Protein AF-A0A5C8M3V5-F1 (afdb_monomer_lite)

Structure (mmCIF, N/CA/C/O backbone):
data_AF-A0A5C8M3V5-F1
#
_entry.id   AF-A0A5C8M3V5-F1
#
loop_
_atom_site.group_PDB
_atom_site.id
_atom_site.type_symbol
_atom_site.label_atom_id
_atom_site.label_alt_id
_atom_site.label_comp_id
_atom_site.label_asym_id
_atom_site.label_entity_id
_atom_site.label_seq_id
_atom_site.pdbx_PDB_ins_code
_atom_site.Cartn_x
_atom_site.Cartn_y
_atom_site.Cartn_z
_atom_site.occupancy
_atom_site.B_iso_or_equiv
_atom_site.auth_seq_id
_atom_site.auth_comp_id
_atom_site.auth_asym_id
_atom_site.auth_atom_id
_atom_site.pdbx_PDB_model_num
ATOM 1 N N . MET A 1 1 ? 10.474 -19.347 -44.057 1.00 60.66 1 MET A N 1
ATOM 2 C CA . MET A 1 1 ? 10.319 -18.726 -42.729 1.00 60.66 1 MET A CA 1
ATOM 3 C C . MET A 1 1 ? 11.716 -18.435 -42.218 1.00 60.66 1 MET A C 1
ATOM 5 O O . MET A 1 1 ? 12.476 -19.386 -42.083 1.00 60.66 1 MET A O 1
ATOM 9 N N . PHE A 1 2 ? 12.107 -17.173 -42.044 1.00 67.69 2 PHE A N 1
ATOM 10 C CA . PHE A 1 2 ? 13.453 -16.837 -41.566 1.00 67.69 2 PHE A CA 1
ATOM 11 C C . PHE A 1 2 ? 13.431 -15.598 -40.676 1.00 67.69 2 PHE A C 1
ATOM 13 O O . PHE A 1 2 ? 12.820 -14.605 -41.031 1.00 67.69 2 PHE A O 1
ATOM 20 N N . VAL A 1 3 ? 14.149 -15.636 -39.556 1.00 65.56 3 VAL A N 1
ATOM 21 C CA . VAL A 1 3 ? 14.431 -14.455 -38.733 1.00 65.56 3 VAL A CA 1
ATOM 22 C C . VAL A 1 3 ? 15.933 -14.232 -38.807 1.00 65.56 3 VAL A C 1
ATOM 24 O O . VAL A 1 3 ? 16.706 -15.040 -38.294 1.00 65.56 3 VAL A O 1
ATOM 27 N N . ARG A 1 4 ? 16.364 -13.176 -39.498 1.00 74.50 4 ARG A N 1
ATOM 28 C CA . ARG A 1 4 ? 17.781 -12.867 -39.699 1.00 74.50 4 ARG A CA 1
ATOM 29 C C . ARG A 1 4 ? 18.170 -11.647 -38.881 1.00 74.50 4 ARG A C 1
ATOM 31 O O . ARG A 1 4 ? 17.691 -10.548 -39.140 1.00 74.50 4 ARG A O 1
ATOM 38 N N . PHE A 1 5 ? 19.084 -11.847 -37.938 1.00 75.81 5 PHE A N 1
ATOM 39 C CA . PHE A 1 5 ? 19.747 -10.763 -37.221 1.00 75.81 5 PHE A CA 1
ATOM 40 C C . PHE A 1 5 ? 20.919 -10.236 -38.051 1.00 75.81 5 PHE A C 1
ATOM 42 O O . PHE A 1 5 ? 21.847 -10.982 -38.373 1.00 75.81 5 PHE A O 1
ATOM 49 N N . VAL A 1 6 ? 20.891 -8.945 -38.367 1.00 80.62 6 VAL A N 1
ATOM 50 C CA . VAL A 1 6 ? 21.972 -8.234 -39.052 1.00 80.62 6 VAL A CA 1
ATOM 51 C C . VAL A 1 6 ? 22.549 -7.203 -38.074 1.00 80.62 6 VAL A C 1
ATOM 53 O O . VAL A 1 6 ? 21.937 -6.155 -37.867 1.00 80.62 6 VAL A O 1
ATOM 56 N N . PRO A 1 7 ? 23.688 -7.487 -37.412 1.00 80.75 7 PRO A N 1
ATOM 57 C CA . PRO A 1 7 ? 24.341 -6.510 -36.548 1.00 80.75 7 PRO A CA 1
ATOM 58 C C . PRO A 1 7 ? 24.950 -5.381 -37.382 1.00 80.75 7 PRO A C 1
ATOM 60 O O . PRO A 1 7 ? 25.604 -5.637 -38.395 1.00 80.75 7 PRO A O 1
ATOM 63 N N . ILE A 1 8 ? 24.790 -4.143 -36.921 1.00 78.69 8 ILE A N 1
ATOM 64 C CA . ILE A 1 8 ? 25.363 -2.952 -37.552 1.00 78.69 8 ILE A CA 1
ATOM 65 C C . ILE A 1 8 ? 26.846 -2.873 -37.165 1.00 78.69 8 ILE A C 1
ATOM 67 O O . ILE A 1 8 ? 27.200 -2.735 -35.992 1.00 78.69 8 ILE A O 1
ATOM 71 N N . ARG A 1 9 ? 27.732 -3.060 -38.153 1.00 77.25 9 ARG A N 1
ATOM 72 C CA . ARG A 1 9 ? 29.167 -3.3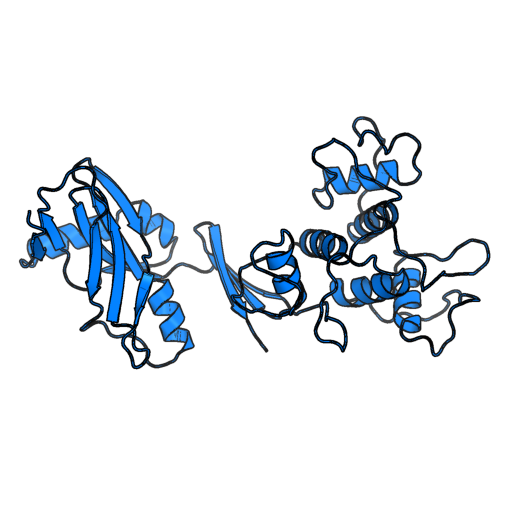20 -37.920 1.00 77.25 9 ARG A CA 1
ATOM 73 C C . ARG A 1 9 ? 30.098 -2.157 -38.234 1.00 77.25 9 ARG A C 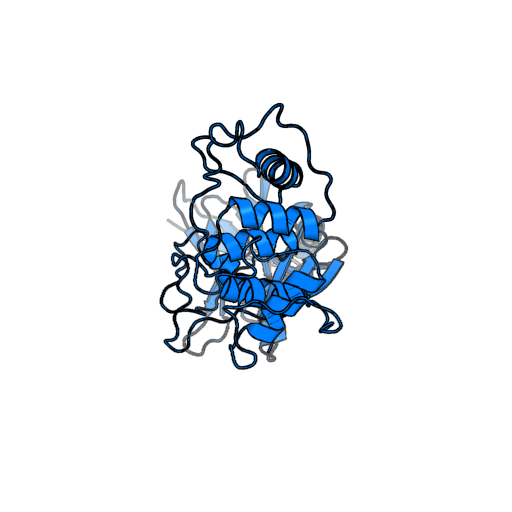1
ATOM 75 O O . ARG A 1 9 ? 31.186 -2.148 -37.658 1.00 77.25 9 ARG A O 1
ATOM 82 N N . THR A 1 10 ? 29.718 -1.200 -39.081 1.00 83.69 10 THR A N 1
ATOM 83 C CA . THR A 1 10 ? 30.579 -0.037 -39.358 1.00 83.69 10 THR A CA 1
ATOM 84 C C . THR A 1 10 ? 30.493 0.977 -38.217 1.00 83.69 10 THR A C 1
ATOM 86 O O . THR A 1 10 ? 29.450 1.121 -37.579 1.00 83.69 10 THR A O 1
ATOM 89 N N . ASP A 1 11 ? 31.591 1.671 -37.920 1.00 81.38 11 ASP A N 1
ATOM 90 C CA . ASP A 1 11 ? 31.623 2.602 -36.784 1.00 81.38 11 ASP A CA 1
ATOM 91 C C . ASP A 1 11 ? 30.823 3.885 -37.053 1.00 81.38 11 ASP A C 1
ATOM 93 O O . ASP A 1 11 ? 30.207 4.425 -36.136 1.00 81.38 11 ASP A O 1
ATOM 97 N N . ALA A 1 12 ? 30.734 4.316 -38.316 1.00 84.56 12 ALA A N 1
ATOM 98 C CA . ALA A 1 12 ? 29.891 5.439 -38.722 1.00 84.56 12 ALA A CA 1
ATOM 99 C C . ALA A 1 12 ? 28.395 5.145 -38.500 1.00 84.56 12 ALA A C 1
ATOM 101 O O . ALA A 1 12 ? 27.693 5.943 -37.881 1.00 84.56 12 ALA A O 1
ATOM 102 N N . GLU A 1 13 ? 27.902 3.979 -38.936 1.00 82.81 13 GLU A N 1
ATOM 103 C CA . GLU A 1 13 ? 26.503 3.591 -38.709 1.00 82.81 13 GLU A CA 1
ATOM 104 C C . GLU A 1 13 ? 26.209 3.389 -37.217 1.00 82.81 13 GLU A C 1
ATOM 106 O O . GLU A 1 13 ? 25.154 3.815 -36.748 1.00 82.81 13 GLU A O 1
ATOM 111 N N . LYS A 1 14 ? 27.143 2.809 -36.444 1.00 81.62 14 LYS A N 1
ATOM 112 C CA . LYS A 1 14 ? 27.005 2.696 -34.980 1.00 81.62 14 LYS A CA 1
ATOM 113 C C . LYS A 1 14 ? 26.820 4.059 -34.326 1.00 81.62 14 LYS A C 1
ATOM 115 O O . LYS A 1 14 ? 25.870 4.208 -33.570 1.00 81.62 14 LYS A O 1
ATOM 120 N N . GLN A 1 15 ? 27.662 5.048 -34.638 1.00 85.69 15 GLN A N 1
ATOM 121 C CA . GLN A 1 15 ? 27.558 6.394 -34.059 1.00 85.69 15 GLN A CA 1
ATOM 122 C C . GLN A 1 15 ? 26.239 7.090 -34.428 1.00 85.69 15 GLN A C 1
ATOM 124 O O . GLN A 1 15 ? 25.641 7.766 -33.590 1.00 85.69 15 GLN A O 1
ATOM 129 N N . ILE A 1 16 ? 25.747 6.898 -35.658 1.00 87.56 16 ILE A N 1
ATOM 130 C CA . ILE A 1 16 ? 24.437 7.413 -36.088 1.00 87.56 16 ILE A CA 1
ATOM 131 C C . ILE A 1 16 ? 23.310 6.766 -35.271 1.00 87.56 16 ILE A C 1
ATOM 133 O O . ILE A 1 16 ? 22.436 7.470 -34.760 1.00 87.56 16 ILE A O 1
ATOM 137 N N . VAL A 1 17 ? 23.332 5.437 -35.120 1.00 87.19 17 VAL A N 1
ATOM 138 C CA . VAL A 1 17 ? 22.311 4.705 -34.358 1.00 87.19 17 VAL A CA 1
ATOM 139 C C . VAL A 1 17 ? 22.385 5.038 -32.871 1.00 87.19 17 VAL A C 1
ATOM 141 O O . VAL A 1 17 ? 21.348 5.316 -32.282 1.00 87.19 17 VAL A O 1
ATOM 144 N N . GLU A 1 18 ? 23.577 5.073 -32.279 1.00 90.00 18 GLU A N 1
ATOM 145 C CA . GLU A 1 18 ? 23.805 5.462 -30.887 1.00 90.00 18 GLU A CA 1
ATOM 146 C C . GLU A 1 18 ? 23.240 6.855 -30.613 1.00 90.00 18 GLU A C 1
ATOM 148 O O . GLU A 1 18 ? 22.384 7.002 -29.743 1.00 90.00 18 GLU A O 1
ATOM 153 N N . LYS A 1 19 ? 23.618 7.860 -31.414 1.00 91.12 19 LYS A N 1
ATOM 154 C CA . LYS A 1 19 ? 23.086 9.219 -31.270 1.00 91.12 19 LYS A CA 1
ATOM 155 C C . LYS A 1 19 ? 21.558 9.234 -31.361 1.00 91.12 19 LYS A C 1
ATOM 157 O O . LYS A 1 19 ? 20.918 9.811 -30.490 1.00 91.12 19 LYS A O 1
ATOM 162 N N . ARG A 1 20 ? 20.972 8.571 -32.368 1.00 91.81 20 ARG A N 1
ATOM 163 C CA . ARG A 1 20 ? 19.511 8.494 -32.556 1.00 91.81 20 ARG A CA 1
ATOM 164 C C . ARG A 1 20 ? 18.800 7.854 -31.360 1.00 91.81 20 ARG A C 1
ATOM 166 O O . ARG A 1 20 ? 17.764 8.362 -30.947 1.00 91.81 20 ARG A O 1
ATOM 173 N N . VAL A 1 21 ? 19.344 6.763 -30.818 1.00 94.00 21 VAL A N 1
ATOM 174 C CA . VAL A 1 21 ? 18.790 6.040 -29.661 1.00 94.00 21 VAL A CA 1
ATOM 175 C C . VAL A 1 21 ? 18.878 6.902 -28.403 1.00 94.00 21 VAL A C 1
ATOM 177 O O . VAL A 1 21 ? 17.878 7.090 -27.717 1.00 94.00 21 VAL A O 1
ATOM 180 N N . LEU A 1 22 ? 20.053 7.464 -28.111 1.00 93.75 22 LEU A N 1
ATOM 181 C CA . LEU A 1 22 ? 20.294 8.219 -26.880 1.00 93.75 22 LEU A CA 1
ATOM 182 C C . LEU A 1 22 ? 19.588 9.585 -26.857 1.00 93.75 22 LEU A C 1
ATOM 184 O O . LEU A 1 22 ? 19.316 10.098 -25.775 1.00 93.75 22 LEU A O 1
ATOM 188 N N . THR A 1 23 ? 19.240 10.160 -28.017 1.00 93.75 23 THR A N 1
ATOM 189 C CA . THR A 1 23 ? 18.393 11.366 -28.102 1.00 93.75 23 THR A CA 1
ATOM 190 C C . THR A 1 23 ? 16.911 11.070 -28.356 1.00 93.75 23 THR A C 1
ATOM 192 O O . THR A 1 23 ? 16.139 12.008 -28.552 1.00 93.75 23 THR A O 1
ATOM 195 N N . ALA A 1 24 ? 16.482 9.804 -28.403 1.00 95.06 24 ALA A N 1
ATOM 196 C CA . ALA A 1 24 ? 15.074 9.475 -28.606 1.00 95.06 24 ALA A CA 1
ATOM 197 C C . ALA A 1 24 ? 14.244 9.893 -27.383 1.00 95.06 24 ALA A C 1
ATOM 199 O O . ALA A 1 24 ? 14.602 9.572 -26.251 1.00 95.06 24 ALA A O 1
ATOM 200 N N . GLN A 1 25 ? 13.104 10.555 -27.606 1.00 93.12 25 GLN A N 1
ATOM 201 C CA . GLN A 1 25 ? 12.268 11.102 -26.528 1.00 93.12 25 GLN A CA 1
ATOM 202 C C . GLN A 1 25 ? 11.870 10.051 -25.478 1.00 93.12 25 GLN A C 1
ATOM 204 O O . GLN A 1 25 ? 11.911 10.337 -24.289 1.00 93.12 25 GLN A O 1
ATOM 209 N N . ILE A 1 26 ? 11.554 8.822 -25.898 1.00 93.50 26 ILE A N 1
ATOM 210 C CA . ILE A 1 26 ? 11.216 7.718 -24.986 1.00 93.50 26 ILE A CA 1
ATOM 211 C C . ILE A 1 26 ? 12.392 7.301 -24.081 1.00 93.50 26 ILE A C 1
ATOM 213 O O . ILE A 1 26 ? 12.182 6.884 -22.946 1.00 93.50 26 ILE A O 1
ATOM 217 N N . VAL A 1 27 ? 13.634 7.454 -24.553 1.00 93.69 27 VAL A N 1
ATOM 218 C CA . VAL A 1 27 ? 14.855 7.141 -23.795 1.00 93.69 27 VAL A CA 1
ATOM 219 C C . VAL A 1 27 ? 15.214 8.292 -22.856 1.00 93.69 27 VAL A C 1
ATOM 221 O O . VAL A 1 27 ? 15.502 8.054 -21.685 1.00 93.69 27 VAL A O 1
ATOM 224 N N . THR A 1 28 ? 15.145 9.541 -23.328 1.00 92.50 28 THR A N 1
ATOM 225 C CA . THR A 1 28 ? 15.437 10.717 -22.492 1.00 92.50 28 THR A CA 1
ATOM 226 C C . THR A 1 28 ? 14.378 10.926 -21.409 1.00 92.50 28 THR A C 1
ATOM 228 O O . THR A 1 28 ? 14.734 11.219 -20.273 1.00 92.50 28 THR A O 1
ATOM 231 N N . GLN A 1 29 ? 13.096 10.676 -21.698 1.00 88.69 29 GLN A N 1
ATOM 232 C CA . GLN A 1 29 ? 12.036 10.668 -20.683 1.00 88.69 29 GLN A CA 1
ATOM 233 C C . GLN A 1 29 ? 12.250 9.568 -19.636 1.00 88.69 29 GLN A C 1
ATOM 235 O O . GLN A 1 29 ? 12.113 9.844 -18.450 1.00 88.69 29 GLN A O 1
ATOM 240 N N . ALA A 1 30 ? 12.636 8.352 -20.041 1.00 87.44 30 ALA A N 1
ATOM 241 C CA . ALA A 1 30 ? 12.895 7.255 -19.104 1.00 87.44 30 ALA A CA 1
ATOM 242 C C . ALA A 1 30 ? 14.140 7.479 -18.219 1.00 87.44 30 ALA A C 1
ATOM 244 O O . ALA A 1 30 ? 14.212 6.917 -17.124 1.00 87.44 30 ALA A O 1
ATOM 245 N N . ALA A 1 31 ? 15.114 8.272 -18.681 1.00 88.75 31 ALA A N 1
ATOM 246 C CA . ALA A 1 31 ? 16.295 8.666 -17.910 1.00 88.75 31 ALA A CA 1
ATOM 247 C C . ALA A 1 31 ? 16.044 9.879 -16.989 1.00 88.75 31 ALA A C 1
ATOM 249 O O . ALA A 1 31 ? 16.657 9.974 -15.921 1.00 88.75 31 ALA A O 1
ATOM 250 N N . GLY A 1 32 ? 15.174 10.809 -17.400 1.00 86.44 32 GLY A N 1
ATOM 251 C CA . GLY A 1 32 ? 15.081 12.147 -16.809 1.00 86.44 32 GLY A CA 1
ATOM 252 C C . GLY A 1 32 ? 16.371 12.940 -17.053 1.00 86.44 32 GLY A C 1
ATOM 253 O O . GLY A 1 32 ? 16.969 12.865 -18.125 1.00 86.44 32 GLY A O 1
ATOM 254 N N . SER A 1 33 ? 16.855 13.636 -16.027 1.00 84.81 33 SER A N 1
ATOM 255 C CA . SER A 1 33 ? 18.190 14.249 -15.961 1.00 84.81 33 SER A CA 1
ATOM 256 C C . SER A 1 33 ? 19.343 13.232 -15.845 1.00 84.81 33 SER A C 1
ATOM 258 O O . SER A 1 33 ? 20.509 13.620 -15.732 1.00 84.81 33 SER A O 1
ATOM 260 N N . GLY A 1 34 ? 19.021 11.933 -15.861 1.00 87.44 34 GLY A N 1
ATOM 261 C CA . GLY A 1 34 ? 19.958 10.823 -15.770 1.00 87.44 34 GLY A CA 1
ATOM 262 C C . GLY A 1 34 ? 20.725 10.568 -17.069 1.00 87.44 34 GLY A C 1
ATOM 263 O O . GLY A 1 34 ? 20.981 11.469 -17.869 1.00 87.44 34 GLY A O 1
ATOM 264 N N . LYS A 1 35 ? 21.140 9.317 -17.288 1.00 91.62 35 LYS A N 1
ATOM 265 C CA . LYS A 1 35 ? 21.935 8.933 -18.465 1.00 91.62 35 LYS A CA 1
ATOM 266 C C . LYS A 1 35 ? 21.438 7.637 -19.078 1.00 91.62 35 LYS A C 1
ATOM 268 O O . LYS A 1 35 ? 21.133 6.684 -18.369 1.00 91.62 35 LYS A O 1
ATOM 273 N N . ALA A 1 36 ? 21.450 7.588 -20.404 1.00 93.56 36 ALA A N 1
ATOM 274 C CA . ALA A 1 36 ? 21.346 6.348 -21.152 1.00 93.56 36 ALA A CA 1
ATOM 275 C C . ALA A 1 36 ? 22.690 6.023 -21.821 1.00 93.56 36 ALA A C 1
ATOM 277 O O . ALA A 1 36 ? 23.425 6.932 -22.213 1.00 93.56 36 ALA A O 1
ATOM 278 N N . ALA A 1 37 ? 23.003 4.736 -21.959 1.00 93.50 37 ALA A N 1
ATOM 279 C CA . ALA A 1 37 ? 24.197 4.248 -22.646 1.00 93.50 37 ALA A CA 1
ATOM 280 C C . ALA A 1 37 ? 23.846 3.062 -23.550 1.00 93.50 37 ALA A C 1
ATOM 282 O O . ALA A 1 37 ? 23.060 2.197 -23.163 1.00 93.50 37 ALA A O 1
ATOM 283 N N . LEU A 1 38 ? 24.435 3.004 -24.747 1.00 91.69 38 LEU A N 1
ATOM 284 C CA . LEU A 1 38 ? 24.261 1.877 -25.661 1.00 91.69 38 LEU A CA 1
ATOM 285 C C . LEU A 1 38 ? 25.073 0.664 -25.178 1.00 91.69 38 LEU A C 1
ATOM 287 O O . LEU A 1 38 ? 26.247 0.783 -24.831 1.00 91.69 38 LEU A O 1
ATOM 291 N N . LEU A 1 39 ? 24.453 -0.517 -25.179 1.00 89.44 39 LEU A N 1
ATOM 292 C CA . LEU A 1 39 ? 25.069 -1.774 -24.766 1.00 89.44 39 LEU A CA 1
ATOM 293 C C . LEU A 1 39 ? 25.156 -2.754 -25.940 1.00 89.44 39 LEU A C 1
ATOM 295 O O . LEU A 1 39 ? 24.151 -3.243 -26.454 1.00 89.44 39 LEU A O 1
ATOM 299 N N . GLY A 1 40 ? 26.384 -3.108 -26.318 1.00 81.50 40 GLY A N 1
ATOM 300 C CA . GLY A 1 40 ? 26.639 -4.028 -27.426 1.00 81.50 40 GLY A CA 1
ATOM 301 C C . GLY A 1 40 ? 26.432 -3.381 -28.799 1.00 81.50 40 GLY A C 1
ATOM 302 O O . GLY A 1 40 ? 26.578 -2.173 -28.962 1.00 81.50 40 GLY A O 1
ATOM 303 N N . LEU A 1 41 ? 26.147 -4.206 -29.809 1.00 80.69 41 LEU A N 1
ATOM 304 C CA . LEU A 1 41 ? 25.923 -3.747 -31.181 1.00 80.69 41 LEU A CA 1
ATOM 305 C C . LEU A 1 41 ? 24.420 -3.659 -31.480 1.00 80.69 41 LEU A C 1
ATOM 307 O O . LEU A 1 41 ? 23.713 -4.635 -31.214 1.00 80.69 41 LEU A O 1
ATOM 311 N N . PRO A 1 42 ? 23.935 -2.565 -32.098 1.00 82.12 42 PRO A N 1
ATOM 312 C CA . PRO A 1 42 ? 22.589 -2.519 -32.653 1.00 82.12 42 PRO A CA 1
ATOM 313 C C . PRO A 1 42 ? 22.378 -3.617 -33.699 1.00 82.12 42 PRO A C 1
ATOM 315 O O . PRO A 1 42 ? 23.292 -3.954 -34.459 1.00 82.12 42 PRO A O 1
ATOM 318 N N . MET A 1 43 ? 21.167 -4.167 -33.757 1.00 84.81 43 MET A N 1
ATOM 319 C CA . MET A 1 43 ? 20.807 -5.247 -34.676 1.00 84.81 43 MET A CA 1
ATOM 320 C C . MET A 1 43 ? 19.491 -4.947 -35.384 1.00 84.81 43 MET A C 1
ATOM 322 O O . MET A 1 43 ? 18.491 -4.640 -34.740 1.00 84.81 43 MET A O 1
ATOM 326 N N . THR A 1 44 ? 19.465 -5.115 -36.700 1.00 78.62 44 THR A N 1
ATOM 327 C CA . THR A 1 44 ? 18.226 -5.113 -37.488 1.00 78.62 44 THR A CA 1
ATOM 328 C C . THR A 1 44 ? 17.720 -6.542 -37.640 1.00 78.62 44 THR A C 1
ATOM 330 O O . THR A 1 44 ? 18.527 -7.465 -37.789 1.00 78.62 44 THR A O 1
ATOM 333 N N . ILE A 1 45 ? 16.398 -6.742 -37.613 1.00 72.81 45 ILE A N 1
ATOM 334 C CA . ILE A 1 45 ? 15.787 -8.041 -37.915 1.00 72.81 45 ILE A CA 1
ATOM 335 C C . ILE A 1 45 ? 14.989 -7.989 -39.217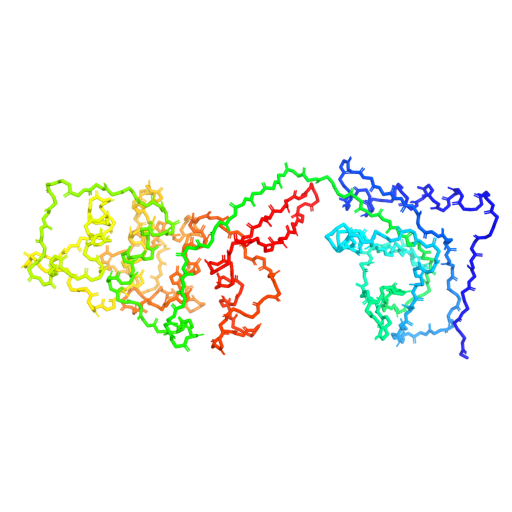 1.00 72.81 45 ILE A C 1
ATOM 337 O O . ILE A 1 45 ? 14.007 -7.257 -39.344 1.00 72.81 45 ILE A O 1
ATOM 341 N N . GLU A 1 46 ? 15.361 -8.866 -40.145 1.00 68.62 46 GLU A N 1
ATOM 342 C CA . GLU A 1 46 ? 14.590 -9.208 -41.341 1.00 68.62 46 GLU A CA 1
ATOM 343 C C . GLU A 1 46 ? 13.812 -10.506 -41.032 1.00 68.62 46 GLU A C 1
ATOM 345 O O . GLU A 1 46 ? 14.432 -11.549 -40.830 1.00 68.62 46 GLU A O 1
ATOM 350 N N . THR A 1 47 ? 12.475 -10.453 -40.907 1.00 63.06 47 THR A N 1
ATOM 351 C CA . THR A 1 47 ? 11.668 -11.554 -40.311 1.00 63.06 47 THR A CA 1
ATOM 352 C C . THR A 1 47 ? 10.738 -12.307 -41.277 1.00 63.06 47 THR A C 1
ATOM 354 O O . THR A 1 47 ? 10.379 -13.455 -41.037 1.00 63.06 47 THR A O 1
ATOM 357 N N . ASN A 1 48 ? 10.309 -11.719 -42.399 1.00 63.00 48 ASN A N 1
ATOM 358 C CA . ASN A 1 48 ? 9.329 -12.328 -43.329 1.00 63.00 48 ASN A CA 1
ATOM 359 C C . ASN A 1 48 ? 7.914 -12.599 -42.729 1.00 63.00 48 ASN A C 1
ATOM 361 O O . ASN A 1 48 ? 6.951 -12.658 -43.497 1.00 63.00 48 ASN A O 1
ATOM 365 N N . LEU A 1 49 ? 7.765 -12.716 -41.405 1.00 65.88 49 LEU A N 1
ATOM 366 C CA . LEU A 1 49 ? 6.533 -13.034 -40.679 1.00 65.88 49 LEU A CA 1
ATOM 367 C C . LEU A 1 49 ? 5.518 -11.886 -40.679 1.00 65.88 49 LEU A C 1
ATOM 369 O O . LEU A 1 49 ? 5.875 -10.711 -40.612 1.00 65.88 49 LEU A O 1
ATOM 373 N N . LYS A 1 50 ? 4.234 -12.252 -40.688 1.00 65.25 50 LYS A N 1
ATOM 374 C CA . LYS A 1 50 ? 3.103 -11.357 -40.421 1.00 65.25 50 LYS A CA 1
ATOM 375 C C . LYS A 1 50 ? 2.234 -11.994 -39.341 1.00 65.25 50 LYS A C 1
ATOM 377 O O . LYS A 1 50 ? 1.953 -13.187 -39.422 1.00 65.25 50 LYS A O 1
ATOM 382 N N . ASN A 1 51 ? 1.805 -11.196 -38.366 1.00 67.75 51 ASN A N 1
ATOM 383 C CA . ASN A 1 51 ? 0.844 -11.574 -37.322 1.00 67.75 51 ASN A CA 1
ATOM 384 C C . ASN A 1 51 ? 1.259 -12.793 -36.467 1.00 67.75 51 ASN A C 1
ATOM 386 O O . ASN A 1 51 ? 0.410 -13.587 -36.071 1.00 67.75 51 ASN A O 1
ATOM 390 N N . GLN A 1 52 ? 2.556 -12.950 -36.181 1.00 73.81 52 GLN A N 1
ATOM 391 C CA . GLN A 1 52 ? 3.065 -13.977 -35.264 1.00 73.81 52 GLN A CA 1
ATOM 392 C C . GLN A 1 52 ? 3.967 -13.355 -34.199 1.00 73.81 52 GLN A C 1
ATOM 394 O O . GLN A 1 52 ? 4.916 -12.638 -34.521 1.00 73.81 52 GLN A O 1
ATOM 399 N N . GLU A 1 53 ? 3.685 -13.666 -32.934 1.00 82.31 53 GLU A N 1
ATOM 400 C CA . GLU A 1 53 ? 4.551 -13.321 -31.808 1.00 82.31 53 GLU A CA 1
ATOM 401 C C . GLU A 1 53 ? 5.898 -14.036 -31.932 1.00 82.31 53 GLU A C 1
ATOM 403 O O . GLU A 1 53 ? 5.984 -15.264 -31.885 1.00 82.31 53 GLU A O 1
ATOM 408 N N . THR A 1 54 ? 6.972 -13.263 -32.069 1.00 82.31 54 THR A N 1
ATOM 409 C CA . THR A 1 54 ? 8.339 -13.784 -32.127 1.00 82.31 54 THR A CA 1
ATOM 410 C C . THR A 1 54 ? 9.056 -13.463 -30.822 1.00 82.31 54 THR A C 1
ATOM 412 O O . THR A 1 54 ? 9.233 -12.293 -30.482 1.00 82.31 54 THR A O 1
ATOM 415 N N . ARG A 1 55 ? 9.492 -14.499 -30.094 1.00 88.44 55 ARG A N 1
ATOM 416 C CA . ARG A 1 55 ? 10.370 -14.352 -28.922 1.00 88.44 55 ARG A CA 1
ATOM 417 C C . ARG A 1 55 ? 11.804 -14.123 -29.381 1.00 88.44 55 ARG A C 1
ATOM 419 O O . ARG A 1 55 ? 12.357 -14.941 -30.114 1.00 88.44 55 ARG A O 1
ATOM 426 N N . LEU A 1 56 ? 12.408 -13.031 -28.928 1.00 88.38 56 LEU A N 1
ATOM 427 C CA . LEU A 1 56 ? 13.790 -12.665 -29.228 1.00 88.38 56 LEU A CA 1
ATOM 428 C C . LEU A 1 56 ? 14.611 -12.675 -27.944 1.00 88.38 56 LEU A C 1
ATOM 430 O O . LEU A 1 56 ? 14.194 -12.077 -26.958 1.00 88.38 56 LEU A O 1
ATOM 434 N N . ASN A 1 57 ? 15.787 -13.303 -27.976 1.00 90.19 57 ASN A N 1
ATOM 435 C CA . ASN A 1 57 ? 16.714 -13.358 -26.848 1.00 90.19 57 ASN A CA 1
ATOM 436 C C . ASN A 1 57 ? 17.981 -12.550 -27.159 1.00 90.19 57 ASN A C 1
ATOM 438 O O . ASN A 1 57 ? 18.797 -12.948 -27.990 1.00 90.19 57 ASN A O 1
ATOM 442 N N . PHE A 1 58 ? 18.156 -11.426 -26.468 1.00 90.56 58 PHE A N 1
ATOM 443 C CA . PHE A 1 58 ? 19.326 -10.554 -26.563 1.00 90.56 58 PHE A CA 1
ATOM 444 C C . PHE A 1 58 ? 20.378 -11.023 -25.563 1.00 90.56 58 PHE A C 1
ATOM 446 O O . PHE A 1 58 ? 20.120 -11.027 -24.364 1.00 90.56 58 PHE A O 1
ATOM 453 N N . SER A 1 59 ? 21.551 -11.460 -26.028 1.00 91.12 59 SER A N 1
ATOM 454 C CA . SER A 1 59 ? 22.580 -11.997 -25.130 1.00 91.12 59 SER A CA 1
ATOM 455 C C . SER A 1 59 ? 23.293 -10.895 -24.344 1.00 91.12 59 SER A C 1
ATOM 457 O O . SER A 1 59 ? 23.725 -9.899 -24.918 1.00 91.12 59 SER A O 1
ATOM 459 N N . LEU A 1 60 ? 23.509 -11.132 -23.047 1.00 92.56 60 LEU A N 1
ATOM 460 C CA . LEU A 1 60 ? 24.337 -10.282 -22.183 1.00 92.56 60 LEU A CA 1
ATOM 461 C C . LEU A 1 60 ? 25.834 -10.660 -22.226 1.00 92.56 60 LEU A C 1
ATOM 463 O O . LEU A 1 60 ? 26.645 -10.116 -21.475 1.00 92.56 60 LEU A O 1
ATOM 467 N N . LYS A 1 61 ? 26.236 -11.604 -23.090 1.00 88.81 61 LYS A N 1
ATOM 468 C CA . LYS A 1 61 ? 27.629 -12.063 -23.192 1.00 88.81 61 LYS A CA 1
ATOM 469 C C . LYS A 1 61 ? 28.559 -10.910 -23.590 1.00 88.81 61 LYS A C 1
ATOM 471 O O . LYS A 1 61 ? 28.393 -10.302 -24.641 1.00 88.81 61 LYS A O 1
ATOM 476 N N . GLY A 1 62 ? 29.584 -10.668 -22.772 1.00 86.94 62 GLY A N 1
ATOM 477 C CA . GLY A 1 62 ? 30.562 -9.591 -22.972 1.00 86.94 62 GLY A CA 1
ATOM 478 C C . GLY A 1 62 ? 30.201 -8.271 -22.280 1.00 86.94 62 GLY A C 1
ATOM 479 O O . GLY A 1 62 ? 31.045 -7.381 -22.216 1.00 86.94 62 GLY A O 1
ATOM 480 N N . ILE A 1 63 ? 29.001 -8.155 -21.704 1.00 90.62 63 ILE A N 1
ATOM 481 C CA . ILE A 1 63 ? 28.617 -7.016 -20.866 1.00 90.62 63 ILE A CA 1
ATOM 482 C C . ILE A 1 63 ? 29.158 -7.233 -19.449 1.00 90.62 63 ILE A C 1
ATOM 484 O O . ILE A 1 63 ? 29.088 -8.332 -18.897 1.00 90.62 63 ILE A O 1
ATOM 488 N N . LYS A 1 64 ? 29.725 -6.179 -18.852 1.00 91.94 64 LYS A N 1
ATOM 489 C CA . LYS A 1 64 ? 30.253 -6.212 -17.481 1.00 91.94 64 LYS A CA 1
ATOM 490 C C . LYS A 1 64 ? 29.109 -6.106 -16.475 1.00 91.94 64 LYS A C 1
ATOM 492 O O . LYS A 1 64 ? 28.718 -5.012 -16.089 1.00 91.94 64 LYS A O 1
ATOM 497 N N . ILE A 1 65 ? 28.595 -7.252 -16.044 1.00 92.62 65 ILE A N 1
ATOM 498 C CA . ILE A 1 65 ? 27.559 -7.338 -15.011 1.00 92.62 65 ILE A CA 1
ATOM 499 C C . ILE A 1 65 ? 28.222 -7.274 -13.620 1.00 92.62 65 ILE A C 1
ATOM 501 O O . ILE A 1 65 ? 29.194 -8.001 -13.393 1.00 92.62 65 ILE A O 1
ATOM 505 N N . PRO A 1 66 ? 27.733 -6.447 -12.673 1.00 93.50 66 PRO A N 1
ATOM 506 C CA . PRO A 1 66 ? 28.265 -6.410 -11.311 1.00 93.50 66 PRO A CA 1
ATOM 507 C C . PRO A 1 66 ? 28.198 -7.770 -10.592 1.00 93.50 66 PRO A C 1
ATOM 509 O O . PRO A 1 66 ? 27.231 -8.524 -10.723 1.00 93.50 66 PRO A O 1
ATOM 512 N N . SER A 1 67 ? 29.220 -8.080 -9.791 1.00 90.38 67 SER A N 1
ATOM 513 C CA . SER A 1 67 ? 29.268 -9.295 -8.962 1.00 90.38 67 SER A CA 1
ATOM 514 C C . SER A 1 67 ? 28.450 -9.167 -7.672 1.00 90.38 67 SER A C 1
ATOM 516 O O . SER A 1 67 ? 27.817 -10.136 -7.246 1.00 90.38 67 SER A O 1
ATOM 518 N N . ASP A 1 68 ? 28.422 -7.972 -7.079 1.00 91.12 68 ASP A N 1
ATOM 519 C CA . ASP A 1 68 ? 27.585 -7.646 -5.923 1.00 91.12 68 ASP A CA 1
ATOM 520 C C . ASP A 1 68 ? 26.089 -7.849 -6.251 1.00 91.12 68 ASP A C 1
ATOM 522 O O . ASP A 1 68 ? 25.617 -7.291 -7.245 1.00 91.12 68 ASP A O 1
ATOM 526 N N . PRO A 1 69 ? 25.321 -8.620 -5.453 1.00 81.75 69 PRO A N 1
ATOM 527 C CA . PRO A 1 69 ? 23.924 -8.923 -5.760 1.00 81.75 69 PRO A CA 1
ATOM 528 C C . PRO A 1 69 ? 23.016 -7.696 -5.879 1.00 81.75 69 PRO A C 1
ATOM 530 O O . PRO A 1 69 ? 22.142 -7.683 -6.745 1.00 81.75 69 PRO A O 1
ATOM 533 N N . LYS A 1 70 ? 23.217 -6.660 -5.052 1.00 78.06 70 LYS A N 1
ATOM 534 C CA . LYS A 1 70 ? 22.371 -5.461 -5.077 1.00 78.06 70 LYS A CA 1
ATOM 535 C C . LYS A 1 70 ? 22.635 -4.650 -6.345 1.00 78.06 70 LYS A C 1
ATOM 537 O O . LYS A 1 70 ? 21.713 -4.438 -7.129 1.00 78.06 70 LYS A O 1
ATOM 542 N N . LYS A 1 71 ? 23.901 -4.307 -6.604 1.00 85.00 71 LYS A N 1
ATOM 543 C CA . LYS A 1 71 ? 24.321 -3.590 -7.821 1.00 85.00 71 LYS A CA 1
ATOM 544 C C . LYS A 1 71 ? 23.999 -4.373 -9.091 1.00 85.00 71 LYS A C 1
ATOM 546 O O . LYS A 1 71 ? 23.681 -3.771 -10.111 1.00 85.00 71 LYS A O 1
ATOM 551 N N . ARG A 1 72 ? 24.051 -5.711 -9.049 1.00 89.88 72 ARG A N 1
ATOM 552 C CA . ARG A 1 72 ? 23.627 -6.568 -10.165 1.00 89.88 72 ARG A CA 1
ATOM 553 C C . ARG A 1 72 ? 22.140 -6.414 -10.448 1.00 89.88 72 ARG A C 1
ATOM 555 O O . ARG A 1 72 ? 21.776 -6.239 -11.603 1.00 89.88 72 ARG A O 1
ATOM 562 N N . ASN A 1 73 ? 21.294 -6.484 -9.425 1.00 84.62 73 ASN A N 1
ATOM 563 C CA . ASN A 1 73 ? 19.848 -6.372 -9.601 1.00 84.62 73 ASN A CA 1
ATOM 564 C C . ASN A 1 73 ? 19.444 -4.959 -10.052 1.00 84.62 73 ASN A C 1
ATOM 566 O O . ASN A 1 73 ? 18.573 -4.829 -10.909 1.00 84.62 73 ASN A O 1
ATOM 570 N N . GLU A 1 74 ? 20.111 -3.920 -9.542 1.00 84.31 74 GLU A N 1
ATOM 571 C CA . GLU A 1 74 ? 19.962 -2.532 -10.002 1.00 84.31 74 GLU A CA 1
ATOM 572 C C . GLU A 1 74 ? 20.346 -2.391 -11.485 1.00 84.31 74 GLU A C 1
ATOM 574 O O . GLU A 1 74 ? 19.525 -1.933 -12.277 1.00 84.31 74 GLU A O 1
ATOM 579 N N . PHE A 1 75 ? 21.528 -2.883 -11.882 1.00 91.50 75 PHE A N 1
ATOM 580 C CA . PHE A 1 75 ? 21.988 -2.895 -13.276 1.00 91.50 75 PHE A CA 1
ATOM 581 C C . PHE A 1 75 ? 21.052 -3.680 -14.206 1.00 91.50 75 PHE A C 1
ATOM 583 O O . PHE A 1 75 ? 20.679 -3.197 -15.264 1.00 91.50 75 PHE A O 1
ATOM 590 N N . LEU A 1 76 ? 20.614 -4.883 -13.823 1.00 92.06 76 LEU A N 1
ATOM 591 C CA . LEU A 1 76 ? 19.676 -5.667 -14.638 1.00 92.06 76 LEU A CA 1
ATOM 592 C C . LEU A 1 76 ? 18.307 -4.976 -14.771 1.00 92.06 76 LEU A C 1
ATOM 594 O O . LEU A 1 76 ? 17.631 -5.153 -15.781 1.00 92.06 76 LEU A O 1
ATOM 598 N N . SER A 1 77 ? 17.908 -4.173 -13.779 1.00 87.88 77 SER A N 1
ATOM 599 C CA . SER A 1 77 ? 16.640 -3.430 -13.771 1.00 87.88 77 SER A CA 1
ATOM 600 C C . SER A 1 77 ? 16.684 -2.105 -14.543 1.00 87.88 77 SER A C 1
ATOM 602 O O . SER A 1 77 ? 15.611 -1.572 -14.861 1.00 87.88 77 SER A O 1
ATOM 604 N N . SER A 1 78 ? 17.882 -1.576 -14.829 1.00 91.25 78 SER A N 1
ATOM 605 C CA . SER A 1 78 ? 18.114 -0.419 -15.708 1.00 91.25 78 SER A CA 1
ATOM 606 C C . SER A 1 78 ? 18.234 -0.803 -17.186 1.00 91.25 78 SER A C 1
ATOM 608 O O . SER A 1 78 ? 18.199 0.084 -18.038 1.00 91.25 78 SER A O 1
ATOM 610 N N . LEU A 1 79 ? 18.333 -2.096 -17.518 1.00 94.31 79 LEU A N 1
ATOM 611 C CA . LEU A 1 79 ? 18.381 -2.549 -18.908 1.00 94.31 79 LEU A CA 1
ATOM 612 C C . LEU A 1 79 ? 17.036 -2.371 -19.623 1.00 94.31 79 LEU A C 1
ATOM 614 O O . LEU A 1 79 ? 15.960 -2.577 -19.056 1.00 94.31 79 LEU A O 1
ATOM 618 N N . GLY A 1 80 ? 17.119 -2.057 -20.912 1.00 94.12 80 GLY A N 1
ATOM 619 C CA . GLY A 1 80 ? 15.992 -2.089 -21.833 1.00 94.12 80 GLY A CA 1
ATOM 620 C C . GLY A 1 80 ? 16.440 -2.310 -23.272 1.00 94.12 80 GLY A C 1
ATOM 621 O O . GLY A 1 80 ? 17.604 -2.121 -23.621 1.00 94.12 80 GLY A O 1
ATOM 622 N N . ILE A 1 81 ? 15.501 -2.713 -24.118 1.00 94.94 81 ILE A N 1
ATOM 623 C CA . ILE A 1 81 ? 15.655 -2.789 -25.565 1.00 94.94 81 ILE A CA 1
ATOM 624 C C . ILE A 1 81 ? 14.869 -1.622 -26.162 1.00 94.94 81 ILE A C 1
ATOM 626 O O . ILE A 1 81 ? 13.639 -1.610 -26.105 1.00 94.94 81 ILE A O 1
ATOM 630 N N . TYR A 1 82 ? 15.575 -0.639 -26.719 1.00 95.31 82 TYR A N 1
ATOM 631 C CA . TYR A 1 82 ? 14.980 0.348 -27.615 1.00 95.31 82 TYR A CA 1
ATOM 632 C C . TYR A 1 82 ? 14.668 -0.329 -28.950 1.00 95.31 82 TYR A C 1
ATOM 634 O O . TYR A 1 82 ? 15.519 -1.028 -29.514 1.00 95.31 82 TYR A O 1
ATOM 642 N N . ILE A 1 83 ? 13.457 -0.107 -29.448 1.00 93.38 83 ILE A N 1
ATOM 643 C CA . ILE A 1 83 ? 12.927 -0.696 -30.673 1.00 93.38 83 ILE A CA 1
ATOM 644 C C . ILE A 1 83 ? 12.482 0.435 -31.594 1.00 93.38 83 ILE A C 1
ATOM 646 O O . ILE A 1 83 ? 11.773 1.342 -31.169 1.00 93.38 83 ILE A O 1
ATOM 650 N N . GLU A 1 84 ? 12.877 0.364 -32.861 1.00 91.44 84 GLU A N 1
ATOM 651 C CA . GLU A 1 84 ? 12.383 1.240 -33.924 1.00 91.44 84 GLU A CA 1
ATOM 652 C C . GLU A 1 84 ? 11.740 0.367 -35.002 1.00 91.44 84 GLU A C 1
ATOM 654 O O . GLU A 1 84 ? 12.431 -0.374 -35.710 1.00 91.44 84 GLU A O 1
ATOM 659 N N . HIS A 1 85 ? 10.410 0.395 -35.066 1.00 87.88 85 HIS A N 1
ATOM 660 C CA . HIS A 1 85 ? 9.611 -0.403 -35.991 1.00 87.88 85 HIS A CA 1
ATOM 661 C C . HIS A 1 85 ? 9.652 0.164 -37.415 1.00 87.88 85 HIS A C 1
ATOM 663 O O . HIS A 1 85 ? 9.916 1.346 -37.638 1.00 87.88 85 HIS A O 1
ATOM 669 N N . SER A 1 86 ? 9.348 -0.680 -38.405 1.00 82.94 86 SER A N 1
ATOM 670 C CA . SER A 1 86 ? 9.327 -0.293 -39.825 1.00 82.94 86 SER A CA 1
ATOM 671 C C . SER A 1 86 ? 8.276 0.765 -40.197 1.00 82.94 86 SER A C 1
ATOM 673 O O . SER A 1 86 ? 8.354 1.331 -41.281 1.00 82.94 86 SER A O 1
ATOM 675 N N . ASP A 1 87 ? 7.290 1.014 -39.334 1.00 84.62 87 ASP A N 1
ATOM 676 C CA . ASP A 1 87 ? 6.279 2.076 -39.461 1.00 84.62 87 ASP A CA 1
ATOM 677 C C . ASP A 1 87 ? 6.677 3.385 -38.740 1.00 84.62 87 ASP A C 1
ATOM 679 O O . ASP A 1 87 ? 5.948 4.372 -38.798 1.00 84.62 87 ASP A O 1
ATOM 683 N N . GLY A 1 88 ? 7.855 3.421 -38.104 1.00 87.25 88 GLY A N 1
ATOM 684 C CA . GLY A 1 88 ? 8.403 4.586 -37.408 1.00 87.25 88 GLY A CA 1
ATOM 685 C C . GLY A 1 88 ? 8.057 4.673 -35.917 1.00 87.25 88 GLY A C 1
ATOM 686 O O . GLY A 1 88 ? 8.627 5.533 -35.227 1.00 87.25 88 GLY A O 1
ATOM 687 N N . GLU A 1 89 ? 7.188 3.786 -35.418 1.00 90.62 89 GLU A N 1
ATOM 688 C CA . GLU A 1 89 ? 6.870 3.636 -33.995 1.00 90.62 89 GLU A CA 1
ATOM 689 C C . GLU A 1 89 ? 8.127 3.260 -33.190 1.00 90.62 89 GLU A C 1
ATOM 691 O O . GLU A 1 89 ? 9.026 2.567 -33.682 1.00 90.62 89 GLU A O 1
ATOM 696 N N . LYS A 1 90 ? 8.221 3.779 -31.961 1.00 93.88 90 LYS A N 1
ATOM 697 C CA . LYS A 1 90 ? 9.382 3.612 -31.078 1.00 93.88 90 LYS A CA 1
ATOM 698 C C . LYS A 1 90 ? 8.935 3.106 -29.723 1.00 93.88 90 LYS A C 1
ATOM 700 O O . LYS A 1 90 ? 8.113 3.746 -29.073 1.00 93.88 90 LYS A O 1
ATOM 705 N N . GLU A 1 91 ? 9.547 2.020 -29.277 1.00 94.31 91 GLU A N 1
ATOM 706 C CA . GLU A 1 91 ? 9.282 1.415 -27.975 1.00 94.31 91 GLU A CA 1
ATOM 707 C C . GLU A 1 91 ? 10.566 1.301 -27.148 1.00 94.31 91 GLU A C 1
ATOM 709 O O . GLU A 1 91 ? 11.681 1.283 -27.675 1.00 94.31 91 GLU A O 1
ATOM 714 N N . LEU A 1 92 ? 10.402 1.193 -25.830 1.00 93.62 92 LEU A N 1
ATOM 715 C CA . LEU A 1 92 ? 11.467 0.857 -24.893 1.00 93.62 92 LEU A CA 1
ATOM 716 C C . LEU A 1 92 ? 10.961 -0.251 -23.967 1.00 93.62 92 LEU A C 1
ATOM 718 O O . LEU A 1 92 ? 10.244 0.007 -23.001 1.00 93.62 92 LEU A O 1
ATOM 722 N N . LEU A 1 93 ? 11.326 -1.495 -24.271 1.00 93.31 93 LEU A N 1
ATOM 723 C CA . LEU A 1 93 ? 10.879 -2.668 -23.520 1.00 93.31 93 LEU A CA 1
ATOM 724 C C . LEU A 1 93 ? 11.962 -3.122 -22.541 1.00 93.31 93 LEU A C 1
ATOM 726 O O . LEU A 1 93 ? 13.081 -3.412 -22.953 1.00 93.31 93 LEU A O 1
ATOM 730 N N . LYS A 1 94 ? 11.634 -3.278 -21.252 1.00 90.19 94 LYS A N 1
ATOM 731 C CA . LYS A 1 94 ? 12.561 -3.896 -20.280 1.00 90.19 94 LYS A CA 1
ATOM 732 C C . LYS A 1 94 ? 12.872 -5.362 -20.602 1.00 90.19 94 LYS A C 1
ATOM 734 O O . LYS A 1 94 ? 13.982 -5.829 -20.367 1.00 90.19 94 LYS A O 1
ATOM 739 N N . GLY A 1 95 ? 11.883 -6.080 -21.137 1.00 90.88 95 GLY A N 1
ATOM 740 C CA . GLY A 1 95 ? 11.951 -7.524 -21.349 1.00 90.88 95 GLY A CA 1
ATOM 741 C C . GLY A 1 95 ? 12.029 -8.334 -20.052 1.00 90.88 95 GLY A C 1
ATOM 742 O O . GLY A 1 95 ? 11.820 -7.822 -18.952 1.00 90.88 95 GLY A O 1
ATOM 743 N N . VAL A 1 96 ? 12.307 -9.628 -20.195 1.00 92.56 96 VAL A N 1
ATOM 744 C CA . VAL A 1 96 ? 12.438 -10.590 -19.095 1.00 92.56 96 VAL A CA 1
ATOM 745 C C . VAL A 1 96 ? 13.872 -11.100 -19.050 1.00 92.56 96 VAL A C 1
ATOM 747 O O . VAL A 1 96 ? 14.330 -11.738 -20.000 1.00 92.56 96 VAL A O 1
ATOM 750 N N . ILE A 1 97 ? 14.578 -10.864 -17.942 1.00 94.31 97 ILE A N 1
ATOM 751 C CA . ILE A 1 97 ? 15.929 -11.404 -17.747 1.00 94.31 97 ILE A CA 1
ATOM 752 C C . ILE A 1 97 ? 15.870 -12.937 -17.709 1.00 94.31 97 ILE A C 1
ATOM 754 O O . ILE A 1 97 ? 15.115 -13.530 -16.936 1.00 94.31 97 ILE A O 1
ATOM 758 N N . LYS A 1 98 ? 16.686 -13.580 -18.544 1.00 95.12 98 LYS A N 1
ATOM 759 C CA . LYS A 1 98 ? 16.885 -15.031 -18.574 1.00 95.12 98 LYS A CA 1
ATOM 760 C C . LYS A 1 98 ? 18.164 -15.391 -17.834 1.00 95.12 98 LYS A C 1
ATOM 762 O O . LYS A 1 98 ? 19.188 -14.722 -17.992 1.00 95.12 98 LYS A O 1
ATOM 767 N N . TYR A 1 99 ? 18.103 -16.483 -17.083 1.00 94.00 99 TYR A N 1
ATOM 768 C CA . TYR A 1 99 ? 19.202 -17.000 -16.275 1.00 94.00 99 TYR A CA 1
ATOM 769 C C . TYR A 1 99 ? 19.624 -18.389 -16.766 1.00 94.00 99 TYR A C 1
ATOM 771 O O . TYR A 1 99 ? 18.797 -19.137 -17.290 1.00 94.00 99 TYR A O 1
ATOM 779 N N . ASP A 1 100 ? 20.903 -18.735 -16.613 1.00 93.69 100 ASP A N 1
ATOM 780 C CA . ASP A 1 100 ? 21.377 -20.108 -16.804 1.00 93.69 100 ASP A CA 1
ATOM 781 C C . ASP A 1 100 ? 21.010 -21.013 -15.609 1.00 93.69 100 ASP A C 1
ATOM 783 O O . ASP A 1 100 ? 20.514 -20.561 -14.575 1.00 93.69 100 ASP A O 1
ATOM 787 N N . ALA A 1 101 ? 21.307 -22.310 -15.724 1.00 93.88 101 ALA A N 1
ATOM 788 C CA . ALA A 1 101 ? 21.087 -23.290 -14.654 1.00 93.88 101 ALA A CA 1
ATOM 789 C C . ALA A 1 101 ? 21.924 -23.043 -13.375 1.00 93.88 101 ALA A C 1
ATOM 791 O O . ALA A 1 101 ? 21.749 -23.753 -12.388 1.00 93.88 101 ALA A O 1
ATOM 792 N N . LYS A 1 102 ? 22.839 -22.065 -13.382 1.00 91.88 102 LYS A N 1
ATOM 793 C CA . LYS A 1 102 ? 23.650 -21.635 -12.232 1.00 91.88 102 LYS A CA 1
ATOM 794 C C . LYS A 1 102 ? 23.164 -20.298 -11.647 1.00 91.88 102 LYS A C 1
ATOM 796 O O . LYS A 1 102 ? 23.780 -19.798 -10.711 1.00 91.88 102 LYS A O 1
ATOM 801 N N . GLY A 1 103 ? 22.086 -19.716 -12.182 1.00 87.88 103 GLY A N 1
ATOM 802 C CA . GLY A 1 103 ? 21.544 -18.427 -11.749 1.00 87.88 103 GLY A CA 1
ATOM 803 C C . GLY A 1 103 ? 22.281 -17.200 -12.300 1.00 87.88 103 GLY A C 1
ATOM 804 O O . GLY A 1 103 ? 22.052 -16.093 -11.812 1.00 87.88 103 GLY A O 1
ATOM 805 N N . ASN A 1 104 ? 23.147 -17.347 -13.309 1.00 91.31 104 ASN A N 1
ATOM 806 C CA . ASN A 1 104 ? 23.790 -16.203 -13.960 1.00 91.31 104 ASN A CA 1
ATOM 807 C C . ASN A 1 104 ? 22.851 -15.592 -15.011 1.00 91.31 104 ASN A C 1
ATOM 809 O O . ASN A 1 104 ? 22.306 -16.341 -15.823 1.00 91.31 104 ASN A O 1
ATOM 813 N N . PRO A 1 105 ? 22.685 -14.260 -15.071 1.00 93.62 105 PRO A N 1
ATOM 814 C CA . PRO A 1 105 ? 21.945 -13.606 -16.149 1.00 93.62 105 PRO A CA 1
ATOM 815 C C . PRO A 1 105 ? 22.669 -13.797 -17.494 1.00 93.62 105 PRO A C 1
ATOM 817 O O . PRO A 1 105 ? 23.841 -13.449 -17.634 1.00 93.62 105 PRO A O 1
ATOM 820 N N . VAL A 1 106 ? 21.970 -14.340 -18.494 1.00 94.88 106 VAL A N 1
ATOM 821 C CA . VAL A 1 106 ? 22.530 -14.663 -19.825 1.00 94.88 106 VAL A CA 1
ATOM 822 C C . VAL A 1 106 ? 21.910 -13.869 -20.972 1.00 94.88 106 VAL A C 1
ATOM 824 O O . VAL A 1 106 ? 22.531 -13.739 -22.033 1.00 94.88 106 VAL A O 1
ATOM 827 N N . GLY A 1 107 ? 20.711 -13.319 -20.780 1.00 93.81 107 GLY A N 1
ATOM 828 C CA . GLY A 1 107 ? 20.016 -12.575 -21.823 1.00 93.81 107 GLY A CA 1
ATOM 829 C C . GLY A 1 107 ? 18.765 -11.838 -21.356 1.00 93.81 107 GLY A C 1
ATOM 830 O O . GLY A 1 107 ? 18.328 -12.001 -20.219 1.00 93.81 107 GLY A O 1
ATOM 831 N N . ILE A 1 108 ? 18.185 -11.061 -22.267 1.00 94.69 108 ILE A N 1
ATOM 832 C CA . ILE A 1 108 ? 16.882 -10.400 -22.133 1.00 94.69 108 ILE A CA 1
ATOM 833 C C . ILE A 1 108 ? 15.948 -10.982 -23.199 1.00 94.69 108 ILE A C 1
ATOM 835 O O . ILE A 1 108 ? 16.280 -10.945 -24.384 1.00 94.69 108 ILE A O 1
ATOM 839 N N . GLU A 1 109 ? 14.790 -11.507 -22.798 1.00 94.50 109 GLU A N 1
ATOM 840 C CA . GLU A 1 109 ? 13.730 -11.924 -23.723 1.00 94.50 109 GLU A CA 1
ATOM 841 C C . GLU A 1 109 ? 12.703 -10.808 -23.920 1.00 94.50 109 GLU A C 1
ATOM 843 O O . GLU A 1 109 ? 12.193 -10.255 -22.946 1.00 94.50 109 GLU A O 1
ATOM 848 N N . ILE A 1 110 ? 12.349 -10.526 -25.172 1.00 91.94 110 ILE A N 1
ATOM 849 C CA . ILE A 1 110 ? 11.180 -9.712 -25.537 1.00 91.94 110 ILE A CA 1
ATOM 850 C C . ILE A 1 110 ? 10.295 -10.474 -26.528 1.00 91.94 110 ILE A C 1
ATOM 852 O O . ILE A 1 110 ? 10.736 -11.440 -27.157 1.00 91.94 110 ILE A O 1
ATOM 856 N N . VAL A 1 111 ? 9.053 -10.018 -26.683 1.00 88.94 111 VAL A N 1
ATOM 857 C CA . VAL A 1 111 ? 8.118 -10.485 -27.713 1.00 88.94 111 VAL A CA 1
ATOM 858 C C . VAL A 1 111 ? 7.846 -9.330 -28.669 1.00 88.94 111 VAL A C 1
ATOM 860 O O . VAL A 1 111 ? 7.653 -8.205 -28.221 1.00 88.94 111 VAL A O 1
ATOM 863 N N . ILE A 1 112 ? 7.841 -9.608 -29.971 1.00 85.06 112 ILE A N 1
ATOM 864 C CA . ILE A 1 112 ? 7.544 -8.635 -31.032 1.00 85.06 112 ILE A CA 1
ATOM 865 C C . ILE A 1 112 ? 6.604 -9.229 -32.086 1.00 85.06 112 ILE A C 1
ATOM 867 O O . ILE A 1 112 ? 6.497 -10.448 -32.217 1.00 85.06 112 ILE A O 1
ATOM 871 N N . THR A 1 113 ? 5.981 -8.365 -32.888 1.00 79.00 113 THR A N 1
ATOM 872 C CA . THR A 1 113 ? 5.078 -8.749 -33.993 1.00 79.00 113 THR A CA 1
ATOM 873 C C . THR A 1 113 ? 5.414 -8.087 -35.340 1.00 79.00 113 THR A C 1
ATOM 875 O O . THR A 1 113 ? 4.798 -8.422 -36.353 1.00 79.00 113 THR A O 1
ATOM 878 N N . LYS A 1 114 ? 6.400 -7.172 -35.377 1.00 79.56 114 LYS A N 1
ATOM 879 C CA . LYS A 1 114 ? 6.778 -6.337 -36.537 1.00 79.56 114 LYS A CA 1
ATOM 880 C C . LYS A 1 114 ? 8.274 -6.449 -36.885 1.00 79.56 114 LYS A C 1
ATOM 882 O O . LYS A 1 114 ? 9.092 -6.873 -36.068 1.00 79.56 114 LYS A O 1
ATOM 887 N N . PHE A 1 115 ? 8.650 -5.998 -38.085 1.00 77.62 115 PHE A N 1
ATOM 888 C CA . PHE A 1 115 ? 10.052 -5.743 -38.448 1.00 77.62 115 PHE A CA 1
ATOM 889 C C . PHE A 1 115 ? 10.573 -4.530 -37.672 1.00 77.62 115 PHE A C 1
ATOM 891 O O . PHE A 1 115 ? 9.894 -3.504 -37.618 1.00 77.62 115 PHE A O 1
ATOM 898 N N . SER A 1 116 ? 11.767 -4.637 -37.082 1.00 84.75 116 SER A N 1
ATOM 899 C CA . SER A 1 116 ? 12.325 -3.558 -36.257 1.00 84.75 116 SER A CA 1
ATOM 900 C C . SER A 1 116 ? 13.858 -3.564 -36.222 1.00 84.75 116 SER A C 1
ATOM 902 O O . SER A 1 116 ? 14.502 -4.584 -36.489 1.00 84.75 116 SER A O 1
ATOM 904 N N . THR A 1 117 ? 14.433 -2.422 -35.843 1.00 88.19 117 THR A N 1
ATOM 905 C CA . THR A 1 117 ? 15.825 -2.302 -35.379 1.00 88.19 117 THR A CA 1
ATOM 906 C C . THR A 1 117 ? 15.848 -2.270 -33.855 1.00 88.19 117 THR A C 1
ATOM 908 O O . THR A 1 117 ? 14.988 -1.640 -33.244 1.00 88.19 117 THR A O 1
ATOM 911 N N . PHE A 1 118 ? 16.833 -2.931 -33.253 1.00 90.88 118 PHE A N 1
ATOM 912 C CA . PHE A 1 118 ? 16.953 -3.128 -31.812 1.00 90.88 118 PHE A CA 1
ATOM 913 C C . PHE A 1 118 ? 18.289 -2.607 -31.294 1.00 90.88 118 PHE A C 1
ATOM 915 O O . PHE A 1 118 ? 19.347 -2.950 -31.827 1.00 90.88 118 PHE A O 1
ATOM 922 N N . SER A 1 119 ? 18.229 -1.854 -30.201 1.00 92.50 119 SER A N 1
ATOM 923 C CA . SER A 1 119 ? 19.390 -1.362 -29.464 1.00 92.50 119 SER A CA 1
ATOM 924 C C . SER A 1 119 ? 19.186 -1.655 -27.985 1.00 92.50 119 SER A C 1
ATOM 926 O O . SER A 1 119 ? 18.287 -1.097 -27.361 1.00 92.50 119 SER A O 1
ATOM 928 N N . MET A 1 120 ? 20.009 -2.529 -27.409 1.00 93.38 120 MET A N 1
ATOM 929 C CA . MET A 1 120 ? 20.020 -2.718 -25.961 1.00 93.38 120 MET A CA 1
ATOM 930 C C . MET A 1 120 ? 20.700 -1.510 -25.313 1.00 93.38 120 MET A C 1
ATOM 932 O O . MET A 1 120 ? 21.747 -1.067 -25.779 1.00 93.38 120 MET A O 1
ATOM 936 N N . ILE A 1 121 ? 20.102 -0.972 -24.257 1.00 94.75 121 ILE A N 1
ATOM 937 C CA . ILE A 1 121 ? 20.589 0.205 -23.541 1.00 94.75 121 ILE A CA 1
ATOM 938 C C . ILE A 1 121 ? 20.556 -0.018 -22.030 1.00 94.75 121 ILE A C 1
ATOM 940 O O . ILE A 1 121 ? 19.731 -0.776 -21.519 1.00 94.75 121 ILE A O 1
ATOM 944 N N . GLU A 1 122 ? 21.440 0.673 -21.319 1.00 94.62 122 GLU A N 1
ATOM 945 C CA . GLU A 1 122 ? 21.293 0.948 -19.892 1.00 94.62 122 GLU A CA 1
ATOM 946 C C . GLU A 1 122 ? 20.597 2.304 -19.728 1.00 94.62 122 GLU A C 1
ATOM 948 O O . GLU A 1 122 ? 21.003 3.268 -20.376 1.00 94.62 122 GLU A O 1
ATOM 953 N N . VAL A 1 123 ? 19.584 2.403 -18.862 1.00 92.56 123 VAL A N 1
ATOM 954 C CA . VAL A 1 123 ? 18.906 3.659 -18.501 1.00 92.56 123 VAL A CA 1
ATOM 955 C C . VAL A 1 123 ? 19.072 3.920 -17.005 1.00 92.56 123 VAL A C 1
ATOM 957 O O . VAL A 1 123 ? 18.324 3.412 -16.167 1.00 92.56 123 VAL A O 1
ATOM 960 N N . GLN A 1 124 ? 20.073 4.727 -16.665 1.00 89.50 124 GLN A N 1
ATOM 961 C CA . GLN A 1 124 ? 20.346 5.183 -15.307 1.00 89.50 124 GLN A CA 1
ATOM 962 C C . GLN A 1 124 ? 19.448 6.388 -15.000 1.00 89.50 124 GLN A C 1
ATOM 964 O O . GLN A 1 124 ? 19.700 7.497 -15.473 1.00 89.50 124 GLN A O 1
ATOM 969 N N . LYS A 1 125 ? 18.378 6.159 -14.232 1.00 87.00 125 LYS A N 1
ATOM 970 C CA . LYS A 1 125 ? 17.393 7.188 -13.865 1.00 87.00 125 LYS A CA 1
ATOM 971 C C . LYS A 1 125 ? 17.916 8.134 -12.787 1.00 87.00 125 LYS A C 1
ATOM 973 O O . LYS A 1 125 ? 18.570 7.679 -11.847 1.00 87.00 125 LYS A O 1
ATOM 978 N N . THR A 1 126 ? 17.525 9.408 -12.837 1.00 84.75 126 THR A N 1
ATOM 979 C CA . THR A 1 126 ? 17.688 10.302 -11.679 1.00 84.75 126 THR A CA 1
ATOM 980 C C . THR A 1 126 ? 16.641 10.011 -10.609 1.00 84.75 126 THR A C 1
ATOM 982 O O . THR A 1 126 ? 15.435 10.071 -10.860 1.00 84.75 126 THR A O 1
ATOM 985 N N . THR A 1 127 ? 17.118 9.718 -9.401 1.00 86.31 127 THR A N 1
ATOM 986 C CA . THR A 1 127 ? 16.309 9.603 -8.183 1.00 86.31 127 THR A CA 1
ATOM 987 C C . THR A 1 127 ? 15.980 10.996 -7.641 1.00 86.31 127 THR A C 1
ATOM 989 O O . THR A 1 127 ? 16.894 11.762 -7.347 1.00 86.31 127 THR A O 1
ATOM 992 N N . ILE A 1 128 ? 14.693 11.302 -7.460 1.00 90.75 128 ILE A N 1
ATOM 993 C CA . ILE A 1 128 ? 14.205 12.507 -6.768 1.00 90.75 128 ILE A CA 1
ATOM 994 C C . ILE A 1 128 ? 14.495 12.382 -5.269 1.00 90.75 128 ILE A C 1
ATOM 996 O O . ILE A 1 128 ? 15.118 13.248 -4.661 1.00 90.75 128 ILE A O 1
ATOM 1000 N N . ASP A 1 129 ? 14.023 11.288 -4.671 1.00 92.75 129 ASP A N 1
ATOM 1001 C CA . ASP A 1 129 ? 14.238 10.941 -3.273 1.00 92.75 129 ASP A CA 1
ATOM 1002 C C . ASP A 1 129 ? 14.210 9.424 -3.057 1.00 92.75 129 ASP A C 1
ATOM 1004 O O . ASP A 1 129 ? 13.749 8.649 -3.900 1.00 92.75 129 ASP A O 1
ATOM 1008 N N . THR A 1 130 ? 14.707 9.007 -1.894 1.00 92.50 130 THR A N 1
ATOM 1009 C CA . THR A 1 130 ? 14.532 7.654 -1.370 1.00 92.50 130 THR A CA 1
ATOM 1010 C C . THR A 1 130 ? 14.025 7.771 0.057 1.00 92.50 130 THR A C 1
ATOM 1012 O O . THR A 1 130 ? 14.727 8.272 0.935 1.00 92.50 130 THR A O 1
ATOM 1015 N N . LEU A 1 131 ? 12.798 7.309 0.289 1.00 95.19 131 LEU A N 1
ATOM 1016 C CA . LEU A 1 131 ? 12.159 7.331 1.603 1.00 95.19 131 LEU A CA 1
ATOM 1017 C C . LEU A 1 131 ? 12.121 5.922 2.195 1.00 95.19 131 LEU A C 1
ATOM 1019 O O . LEU A 1 131 ? 11.884 4.944 1.485 1.00 95.19 131 LEU A O 1
ATOM 1023 N N . THR A 1 132 ? 12.346 5.826 3.504 1.00 95.38 132 THR A N 1
ATOM 1024 C CA . THR A 1 132 ? 12.317 4.561 4.247 1.00 95.38 132 THR A CA 1
ATOM 1025 C C . THR A 1 132 ? 11.034 4.442 5.057 1.00 95.38 132 THR A C 1
ATOM 1027 O O . THR A 1 132 ? 10.706 5.299 5.875 1.00 95.38 132 THR A O 1
ATOM 1030 N N . TYR A 1 133 ? 10.342 3.329 4.853 1.00 95.31 133 TYR A N 1
ATOM 1031 C CA . TYR A 1 133 ? 9.026 3.022 5.377 1.00 95.31 133 TYR A CA 1
ATOM 1032 C C . TYR A 1 133 ? 9.119 1.799 6.289 1.00 95.31 133 TYR A C 1
ATOM 1034 O O . TYR A 1 133 ? 9.111 0.666 5.818 1.00 95.31 133 TYR A O 1
ATOM 1042 N N . LYS A 1 134 ? 9.189 2.004 7.608 1.00 95.00 134 LYS A N 1
ATOM 1043 C CA . LYS A 1 134 ? 9.160 0.898 8.586 1.00 95.00 134 LYS A CA 1
ATOM 1044 C C . LYS A 1 134 ? 7.822 0.160 8.531 1.00 95.00 134 LYS A C 1
ATOM 1046 O O . LYS A 1 134 ? 6.797 0.806 8.286 1.00 95.00 134 LYS A O 1
ATOM 1051 N N . LYS A 1 135 ? 7.811 -1.154 8.781 1.00 95.06 135 LYS A N 1
ATOM 1052 C CA . LYS A 1 135 ? 6.559 -1.880 9.047 1.00 95.06 135 LYS A CA 1
ATOM 1053 C C . LYS A 1 135 ? 5.846 -1.316 10.275 1.00 95.06 135 LYS A C 1
ATOM 1055 O O . LYS A 1 135 ? 6.496 -0.804 11.188 1.00 95.06 135 LYS A O 1
ATOM 1060 N N . TRP A 1 136 ? 4.524 -1.440 10.310 1.00 95.38 136 TRP A N 1
ATOM 1061 C CA . TRP A 1 136 ? 3.705 -0.966 11.432 1.00 95.38 136 TRP A CA 1
ATOM 1062 C C . TRP A 1 136 ? 2.621 -1.959 11.882 1.00 95.38 136 TRP A C 1
ATOM 1064 O O . TRP A 1 136 ? 2.010 -1.749 12.930 1.00 95.38 136 TRP A O 1
ATOM 1074 N N . ILE A 1 137 ? 2.417 -3.067 11.161 1.00 95.31 137 ILE A N 1
ATOM 1075 C CA . ILE A 1 137 ? 1.504 -4.146 11.559 1.00 95.31 137 ILE A CA 1
ATOM 1076 C C . ILE A 1 137 ? 2.146 -5.523 11.389 1.00 95.31 137 ILE A C 1
ATOM 1078 O O . ILE A 1 137 ? 2.846 -5.793 10.416 1.00 95.31 137 ILE A O 1
ATOM 1082 N N . ASP A 1 138 ? 1.861 -6.405 12.338 1.00 92.56 138 ASP A N 1
ATOM 1083 C CA . ASP A 1 138 ? 2.267 -7.807 12.334 1.00 92.56 138 ASP A CA 1
ATOM 1084 C C . ASP A 1 138 ? 1.020 -8.699 12.155 1.00 92.56 138 ASP A C 1
ATOM 1086 O O . ASP A 1 138 ? -0.114 -8.249 12.363 1.00 92.56 138 ASP A O 1
ATOM 1090 N N . GLY A 1 139 ? 1.220 -9.954 11.759 1.00 92.00 139 GLY A N 1
ATOM 1091 C CA . GLY A 1 139 ? 0.191 -10.995 11.761 1.00 92.00 139 GLY A CA 1
ATOM 1092 C C . GLY A 1 139 ? -0.019 -11.603 13.151 1.00 92.00 139 GLY A C 1
ATOM 1093 O O . GLY A 1 139 ? 0.494 -11.105 14.157 1.00 92.00 139 GLY A O 1
ATOM 1094 N N . TYR A 1 140 ? -0.774 -12.694 13.203 1.00 91.00 140 TYR A N 1
ATOM 1095 C CA . TYR A 1 140 ? -1.043 -13.450 14.425 1.00 91.00 140 TYR A CA 1
ATOM 1096 C C . TYR A 1 140 ? 0.032 -14.534 14.659 1.00 91.00 140 TYR A C 1
ATOM 1098 O O . TYR A 1 140 ? 0.733 -14.920 13.720 1.00 91.00 140 TYR A O 1
ATOM 1106 N N . PRO A 1 141 ? 0.176 -15.070 15.891 1.00 91.56 141 PRO A N 1
ATOM 1107 C CA . PRO A 1 141 ? 1.171 -16.106 16.206 1.00 91.56 141 PRO A CA 1
ATOM 1108 C C . PRO A 1 141 ? 1.039 -17.416 15.409 1.00 91.56 141 PRO A C 1
ATOM 1110 O O . PRO A 1 141 ? 1.977 -18.204 15.378 1.00 91.56 141 PRO A O 1
ATOM 1113 N N . ASP A 1 142 ? -0.107 -17.646 14.763 1.00 92.81 142 ASP A N 1
ATOM 1114 C CA . ASP A 1 142 ? -0.370 -18.779 13.864 1.00 92.81 142 ASP A CA 1
ATOM 1115 C C . ASP A 1 142 ? 0.170 -18.577 12.428 1.00 92.81 142 ASP A C 1
ATOM 1117 O O . ASP A 1 142 ? 0.009 -19.452 11.578 1.00 92.81 142 ASP A O 1
ATOM 1121 N N . GLY A 1 143 ? 0.826 -17.444 12.145 1.00 90.88 143 GLY A N 1
ATOM 1122 C CA . GLY A 1 143 ? 1.410 -17.126 10.837 1.00 90.88 143 GLY A CA 1
ATOM 1123 C C . GLY A 1 143 ? 0.422 -16.558 9.812 1.00 90.88 143 GLY A C 1
ATOM 1124 O O . GLY A 1 143 ? 0.801 -16.352 8.657 1.00 90.88 143 GLY A O 1
ATOM 1125 N N . THR A 1 144 ? -0.822 -16.288 10.214 1.00 96.50 144 THR A N 1
ATOM 1126 C CA . THR A 1 144 ? -1.851 -15.678 9.357 1.00 96.50 144 THR A CA 1
ATOM 1127 C C . THR A 1 144 ? -1.963 -14.170 9.580 1.00 96.50 144 THR A C 1
ATOM 1129 O O . THR A 1 144 ? -1.618 -13.644 10.643 1.00 96.50 144 THR A O 1
ATOM 1132 N N . PHE A 1 145 ? -2.478 -13.450 8.586 1.00 96.88 145 PHE A N 1
ATOM 1133 C CA . PHE A 1 145 ? -2.824 -12.038 8.711 1.00 96.88 145 PHE A CA 1
ATOM 1134 C C . PHE A 1 145 ? -4.269 -11.815 9.167 1.00 96.88 145 PHE A C 1
ATOM 1136 O O . PHE A 1 145 ? -4.539 -10.825 9.838 1.00 96.88 145 PHE A O 1
ATOM 1143 N N . LYS A 1 146 ? -5.188 -12.720 8.817 1.00 97.31 146 LYS A N 1
ATOM 1144 C CA . LYS A 1 146 ? -6.647 -12.639 9.015 1.00 97.31 146 LYS A CA 1
ATOM 1145 C C . LYS A 1 146 ? -7.256 -11.378 8.378 1.00 97.31 146 LYS A C 1
ATOM 1147 O O . LYS A 1 146 ? -7.928 -10.601 9.058 1.00 97.31 146 LYS A O 1
ATOM 1152 N N . PRO A 1 147 ? -7.046 -11.144 7.064 1.00 97.62 147 PRO A N 1
ATOM 1153 C CA . PRO A 1 147 ? -7.419 -9.896 6.389 1.00 97.62 147 PRO A CA 1
ATOM 1154 C C . PRO A 1 147 ? -8.916 -9.581 6.477 1.00 97.62 147 PRO A C 1
ATOM 1156 O O . PRO A 1 147 ? -9.290 -8.427 6.668 1.00 97.62 147 PRO A O 1
ATOM 1159 N N . ASN A 1 148 ? -9.764 -10.606 6.380 1.00 97.62 148 ASN A N 1
ATOM 1160 C CA . ASN A 1 148 ? -11.222 -10.467 6.383 1.00 97.62 148 ASN A CA 1
ATOM 1161 C C . ASN A 1 148 ? -11.835 -10.523 7.794 1.00 97.62 148 ASN A C 1
ATOM 1163 O O . ASN A 1 148 ? -13.052 -10.418 7.928 1.00 97.62 148 ASN A O 1
ATOM 1167 N N . GLN A 1 149 ? -11.030 -10.706 8.847 1.00 97.62 149 GLN A N 1
ATOM 1168 C CA . GLN A 1 149 ? -11.538 -10.705 10.217 1.00 97.62 149 GLN A CA 1
ATOM 1169 C C . GLN A 1 149 ? -11.836 -9.260 10.663 1.00 97.62 149 GLN A C 1
ATOM 1171 O O . GLN A 1 149 ? -10.996 -8.377 10.446 1.00 97.62 149 GLN A O 1
ATOM 1176 N N . PRO A 1 150 ? -12.995 -9.000 11.298 1.00 98.31 150 PRO A N 1
ATOM 1177 C CA . PRO A 1 150 ? -13.255 -7.746 11.994 1.00 98.31 150 PRO A CA 1
ATOM 1178 C C . PRO A 1 150 ? -12.216 -7.476 13.085 1.00 98.31 150 PRO A C 1
ATOM 1180 O O . PRO A 1 150 ? -11.949 -8.361 13.898 1.00 98.31 150 PRO A O 1
ATOM 1183 N N . ILE A 1 151 ? -11.652 -6.266 13.130 1.00 97.56 151 ILE A N 1
ATOM 1184 C CA . ILE A 1 151 ? -10.722 -5.893 14.207 1.00 97.56 151 ILE A CA 1
ATOM 1185 C C . ILE A 1 151 ? -11.471 -5.335 15.414 1.00 97.56 151 ILE A C 1
ATOM 1187 O O . ILE A 1 151 ? -12.377 -4.507 15.287 1.00 97.56 151 ILE A O 1
ATOM 1191 N N . THR A 1 152 ? -11.067 -5.771 16.602 1.00 97.94 152 THR A N 1
ATOM 1192 C CA . THR A 1 152 ? -11.585 -5.252 17.871 1.00 97.94 152 THR A CA 1
ATOM 1193 C C . THR A 1 152 ? -11.107 -3.819 18.128 1.00 97.94 152 THR A C 1
ATOM 1195 O O . THR A 1 152 ? -10.111 -3.359 17.562 1.00 97.94 152 THR A O 1
ATOM 1198 N N . ARG A 1 153 ? -11.786 -3.085 19.015 1.00 97.75 153 ARG A N 1
ATOM 1199 C CA . ARG A 1 153 ? -11.386 -1.724 19.416 1.00 97.75 153 ARG A CA 1
ATOM 1200 C C . ARG A 1 153 ? -9.993 -1.684 20.063 1.00 97.75 153 ARG A C 1
ATOM 1202 O O . ARG A 1 153 ? -9.271 -0.704 19.879 1.00 97.75 153 ARG A O 1
ATOM 1209 N N . SER A 1 154 ? -9.577 -2.744 20.759 1.00 97.44 154 SER A N 1
ATOM 1210 C CA . SER A 1 154 ? -8.223 -2.884 21.321 1.00 97.44 154 SER A CA 1
ATOM 1211 C C . SER A 1 154 ? -7.142 -3.160 20.260 1.00 97.44 154 SER A C 1
ATOM 1213 O O . SER A 1 154 ? -6.050 -2.579 20.318 1.00 97.44 154 SER A O 1
ATOM 1215 N N . GLU A 1 155 ? -7.451 -3.962 19.236 1.00 97.00 155 GLU A N 1
ATOM 1216 C CA . GLU A 1 155 ? -6.598 -4.136 18.053 1.00 97.00 155 GLU A CA 1
ATOM 1217 C C . GLU A 1 155 ? -6.483 -2.847 17.243 1.00 97.00 155 GLU A C 1
ATOM 1219 O O . GLU A 1 155 ? -5.371 -2.453 16.896 1.00 97.00 155 GLU A O 1
ATOM 1224 N N . ALA A 1 156 ? -7.597 -2.149 17.010 1.00 97.06 156 ALA A N 1
ATOM 1225 C CA . ALA A 1 156 ? -7.614 -0.856 16.337 1.00 97.06 156 ALA A CA 1
ATOM 1226 C C . ALA A 1 156 ? -6.735 0.167 17.074 1.00 97.06 156 ALA A C 1
ATOM 1228 O O . ALA A 1 156 ? -5.857 0.772 16.458 1.00 97.06 156 ALA A O 1
ATOM 1229 N N . ALA A 1 157 ? -6.888 0.304 18.398 1.00 96.19 157 ALA A N 1
ATOM 1230 C CA . ALA A 1 157 ? -6.047 1.182 19.214 1.00 96.19 157 ALA A CA 1
ATOM 1231 C C . ALA A 1 157 ? -4.547 0.869 19.055 1.00 96.19 157 ALA A C 1
ATOM 1233 O O . ALA A 1 157 ? -3.738 1.763 18.801 1.00 96.19 157 ALA A O 1
ATOM 1234 N N . SER A 1 158 ? -4.185 -0.414 19.131 1.00 95.69 158 SER A N 1
ATOM 1235 C CA . SER A 1 158 ? -2.800 -0.881 18.987 1.00 95.69 158 SER A CA 1
ATOM 1236 C C . SER A 1 158 ? -2.238 -0.656 17.579 1.00 95.69 158 SER A C 1
ATOM 1238 O O . SER A 1 158 ? -1.067 -0.302 17.428 1.00 95.69 158 SER A O 1
ATOM 1240 N N . ILE A 1 159 ? -3.072 -0.820 16.549 1.00 96.06 159 ILE A N 1
ATOM 1241 C CA . ILE A 1 159 ? -2.733 -0.538 15.154 1.00 96.06 159 ILE A CA 1
ATOM 1242 C C . ILE A 1 159 ? -2.456 0.958 14.958 1.00 96.06 159 ILE A C 1
ATOM 1244 O O . ILE A 1 159 ? -1.404 1.298 14.421 1.00 96.06 159 ILE A O 1
ATOM 1248 N N . PHE A 1 160 ? -3.330 1.857 15.428 1.00 94.56 160 PHE A N 1
ATOM 1249 C CA . PHE A 1 160 ? -3.114 3.301 15.273 1.00 94.56 160 PHE A CA 1
ATOM 1250 C C . PHE A 1 160 ? -1.859 3.777 16.008 1.00 94.56 160 PHE A C 1
ATOM 1252 O O . PHE A 1 160 ? -1.045 4.480 15.411 1.00 94.56 160 PHE A O 1
ATOM 1259 N N . VAL A 1 161 ? -1.645 3.346 17.257 1.00 94.50 161 VAL A N 1
ATOM 1260 C CA . VAL A 1 161 ? -0.438 3.696 18.030 1.00 94.50 161 VAL A CA 1
ATOM 1261 C C . VAL A 1 161 ? 0.841 3.332 17.273 1.00 94.50 161 VAL A C 1
ATOM 1263 O O . VAL A 1 161 ? 1.746 4.163 17.194 1.00 94.50 161 VAL A O 1
ATOM 1266 N N . LYS A 1 162 ? 0.907 2.137 16.665 1.00 94.62 162 LYS A N 1
ATOM 1267 C CA . LYS A 1 162 ? 2.048 1.721 15.831 1.00 94.62 162 LYS A CA 1
ATOM 1268 C C . LYS A 1 162 ? 2.135 2.507 14.514 1.00 94.62 162 LYS A C 1
ATOM 1270 O O . LYS A 1 162 ? 3.222 2.944 14.146 1.00 94.62 162 LYS A O 1
ATOM 1275 N N . ALA A 1 163 ? 1.017 2.684 13.808 1.00 94.44 163 ALA A N 1
ATOM 1276 C CA . ALA A 1 163 ? 0.973 3.249 12.457 1.00 94.44 163 ALA A CA 1
ATOM 1277 C C . ALA A 1 163 ? 1.328 4.740 12.389 1.00 94.44 163 ALA A C 1
ATOM 1279 O O . ALA A 1 163 ? 2.065 5.149 11.494 1.00 94.44 163 ALA A O 1
ATOM 1280 N N . ILE A 1 164 ? 0.825 5.544 13.331 1.00 92.31 164 ILE A N 1
ATOM 1281 C CA . ILE A 1 164 ? 1.089 6.993 13.405 1.00 92.31 164 ILE A CA 1
ATOM 1282 C C . ILE A 1 164 ? 2.057 7.373 14.539 1.00 92.31 164 ILE A C 1
ATOM 1284 O O . ILE A 1 164 ? 2.212 8.555 14.834 1.00 92.31 164 ILE A O 1
ATOM 1288 N N . ALA A 1 165 ? 2.717 6.383 15.157 1.00 91.88 165 ALA A N 1
ATOM 1289 C CA . ALA A 1 165 ? 3.726 6.550 16.208 1.00 91.88 165 ALA A CA 1
ATOM 1290 C C . ALA A 1 165 ? 3.280 7.483 17.355 1.00 91.88 165 ALA A C 1
ATOM 1292 O O . ALA A 1 165 ? 3.964 8.456 17.684 1.00 91.88 165 ALA A O 1
ATOM 1293 N N . LEU A 1 166 ? 2.116 7.195 17.956 1.00 89.62 166 LEU A N 1
ATOM 1294 C CA . LEU A 1 166 ? 1.589 8.011 19.056 1.00 89.62 166 LEU A CA 1
ATOM 1295 C C . LEU A 1 166 ? 2.560 8.042 20.254 1.00 89.62 166 LEU A C 1
ATOM 1297 O O . LEU A 1 166 ? 3.162 7.019 20.589 1.00 89.62 166 LEU A O 1
ATOM 1301 N N . PRO A 1 167 ? 2.714 9.198 20.925 1.00 84.38 167 PRO A N 1
ATOM 1302 C CA . PRO A 1 167 ? 3.555 9.302 22.105 1.00 84.38 167 PRO A CA 1
ATOM 1303 C C . PRO A 1 167 ? 2.884 8.646 23.315 1.00 84.38 167 PRO A C 1
ATOM 1305 O O . PRO A 1 167 ? 1.685 8.812 23.546 1.00 84.38 167 PRO A O 1
ATOM 1308 N N . LYS A 1 168 ? 3.686 7.997 24.167 1.00 79.81 168 LYS A N 1
ATOM 1309 C CA . LYS A 1 168 ? 3.248 7.539 25.491 1.00 79.81 168 LYS A CA 1
ATOM 1310 C C . LYS A 1 168 ? 3.000 8.732 26.423 1.00 79.81 168 LYS A C 1
ATOM 1312 O O . LYS A 1 168 ? 3.885 9.126 27.178 1.00 79.81 168 LYS A O 1
ATOM 1317 N N . GLN A 1 169 ? 1.798 9.302 26.380 1.00 69.62 169 GLN A N 1
ATOM 1318 C CA . GLN A 1 169 ? 1.307 10.248 27.385 1.00 69.62 169 GLN A CA 1
ATOM 1319 C C . GLN A 1 169 ? 0.149 9.606 28.151 1.00 69.62 169 GLN A C 1
ATOM 1321 O O . GLN A 1 169 ? -0.904 9.340 27.583 1.00 69.62 169 GLN A O 1
ATOM 1326 N N . LEU A 1 170 ? 0.385 9.310 29.433 1.00 63.97 170 LEU A N 1
ATOM 1327 C CA . LEU A 1 170 ? -0.500 8.491 30.278 1.00 63.97 170 LEU A CA 1
ATOM 1328 C C . LEU A 1 170 ? -1.074 9.258 31.486 1.00 63.97 170 LEU A C 1
ATOM 1330 O O . LEU A 1 170 ? -1.813 8.695 32.290 1.00 63.97 170 LEU A O 1
ATOM 1334 N N . ASN A 1 171 ? -0.729 10.538 31.644 1.00 64.19 171 ASN A N 1
ATOM 1335 C CA . ASN A 1 171 ? -1.053 11.304 32.847 1.00 64.19 171 ASN A CA 1
ATOM 1336 C C . ASN A 1 171 ? -2.471 11.888 32.777 1.00 64.19 171 ASN A C 1
ATOM 1338 O O . ASN A 1 171 ? -2.799 12.607 31.838 1.00 64.19 171 ASN A O 1
ATOM 1342 N N . GLY A 1 172 ? -3.285 11.632 33.807 1.00 67.56 172 GLY A N 1
ATOM 1343 C CA . GLY A 1 172 ? -4.611 12.246 33.974 1.00 67.56 172 GLY A CA 1
ATOM 1344 C C . GLY A 1 172 ? -5.733 11.656 33.110 1.00 67.56 172 GLY A C 1
ATOM 1345 O O . GLY A 1 172 ? -6.807 12.247 33.037 1.00 67.56 172 GLY A O 1
ATOM 1346 N N . LEU A 1 173 ? -5.506 10.512 32.460 1.00 76.44 173 LEU A N 1
ATOM 1347 C CA . LEU A 1 173 ? -6.511 9.853 31.625 1.00 76.44 173 LEU A CA 1
ATOM 1348 C C . LEU A 1 173 ? -7.521 9.051 32.459 1.00 76.44 173 LEU A C 1
ATOM 1350 O O . LEU A 1 173 ? -7.181 8.451 33.479 1.00 76.44 173 LEU A O 1
ATOM 1354 N N . GLN A 1 174 ? -8.775 9.027 32.004 1.00 82.12 174 GLN A N 1
ATOM 1355 C CA . GLN A 1 174 ? -9.839 8.230 32.614 1.00 82.12 174 GLN A CA 1
ATOM 1356 C C . GLN A 1 174 ? -9.583 6.740 32.354 1.00 82.12 174 GLN A C 1
ATOM 1358 O O . GLN A 1 174 ? -9.646 6.301 31.206 1.00 82.12 174 GLN A O 1
ATOM 1363 N N . LYS A 1 175 ? -9.375 5.958 33.420 1.00 89.31 175 LYS A N 1
ATOM 1364 C CA . LYS A 1 175 ? -9.404 4.491 33.344 1.00 89.31 175 LYS A CA 1
ATOM 1365 C C . LYS A 1 175 ? -10.804 3.996 32.977 1.00 89.31 175 LYS A C 1
ATOM 1367 O O . LYS A 1 175 ? -11.800 4.582 33.404 1.00 89.31 175 LYS A O 1
ATOM 1372 N N . PHE A 1 176 ? -10.867 2.896 32.234 1.00 95.00 176 PHE A N 1
ATOM 1373 C CA . PHE A 1 176 ? -12.121 2.248 31.856 1.00 95.00 176 PHE A CA 1
ATOM 1374 C C . PHE A 1 176 ? -12.417 1.051 32.759 1.00 95.00 176 PHE A C 1
ATOM 1376 O O . PHE A 1 176 ? -11.517 0.289 33.106 1.00 95.00 176 PHE A O 1
ATOM 1383 N N . ASN A 1 177 ? -13.686 0.869 33.121 1.00 96.00 177 ASN A N 1
ATOM 1384 C CA . ASN A 1 177 ? -14.119 -0.136 34.101 1.00 96.00 177 ASN A CA 1
ATOM 1385 C C . ASN A 1 177 ? -13.940 -1.591 33.616 1.00 96.00 177 ASN A C 1
ATOM 1387 O O . ASN A 1 177 ? -13.963 -2.520 34.419 1.00 96.00 177 ASN A O 1
ATOM 1391 N N . ASP A 1 178 ? -13.770 -1.784 32.308 1.00 97.25 178 ASP A N 1
ATOM 1392 C CA . ASP A 1 178 ? -13.626 -3.061 31.603 1.00 97.25 178 ASP A CA 1
ATOM 1393 C C . ASP A 1 178 ? -12.226 -3.268 30.986 1.00 97.25 178 ASP A C 1
ATOM 1395 O O . ASP A 1 178 ? -12.009 -4.232 30.254 1.00 97.25 178 ASP A O 1
ATOM 1399 N N . VAL A 1 179 ? -11.260 -2.391 31.287 1.00 96.31 179 VAL A N 1
ATOM 1400 C CA . VAL A 1 179 ? -9.859 -2.519 30.851 1.00 96.31 179 VAL A CA 1
ATOM 1401 C C . VAL A 1 179 ? -8.967 -2.595 32.085 1.00 96.31 179 VAL A C 1
ATOM 1403 O O . VAL A 1 179 ? -8.748 -1.599 32.771 1.00 96.31 179 VAL A O 1
ATOM 1406 N N . SER A 1 180 ? -8.438 -3.784 32.381 1.00 94.38 180 SER A N 1
ATOM 1407 C CA . SER A 1 180 ? -7.491 -3.949 33.488 1.00 94.38 180 SER A CA 1
ATOM 1408 C C . SER A 1 180 ? -6.124 -3.344 33.153 1.00 94.38 180 SER A C 1
ATOM 1410 O O . SER A 1 180 ? -5.711 -3.324 31.994 1.00 94.38 180 SER A O 1
ATOM 1412 N N . ASP A 1 181 ? -5.373 -2.919 34.173 1.00 88.62 181 ASP A N 1
ATOM 1413 C CA . ASP A 1 181 ? -4.008 -2.389 33.997 1.00 88.62 181 ASP A CA 1
ATOM 1414 C C . ASP A 1 181 ? -3.042 -3.417 33.364 1.00 88.62 181 ASP A C 1
ATOM 1416 O O . ASP A 1 181 ? -2.049 -3.038 32.750 1.00 88.62 181 ASP A O 1
ATOM 1420 N N . ASN A 1 182 ? -3.357 -4.715 33.470 1.00 93.81 182 ASN A N 1
ATOM 1421 C CA . ASN A 1 182 ? -2.604 -5.818 32.860 1.00 93.81 182 ASN A CA 1
ATOM 1422 C C . ASN A 1 182 ? -3.126 -6.221 31.465 1.00 93.81 182 ASN A C 1
ATOM 1424 O O . ASN A 1 182 ? -2.627 -7.184 30.878 1.00 93.81 182 ASN A O 1
ATOM 1428 N N . HIS A 1 183 ? -4.148 -5.545 30.929 1.00 95.38 183 HIS A N 1
ATOM 1429 C CA . HIS A 1 183 ? -4.668 -5.835 29.596 1.00 95.38 183 HIS A CA 1
ATOM 1430 C C . HIS A 1 183 ? -3.617 -5.488 28.532 1.00 95.38 183 HIS A C 1
ATOM 1432 O O . HIS A 1 183 ? -3.044 -4.400 28.542 1.00 95.38 183 HIS A O 1
ATOM 1438 N N . TRP A 1 184 ? -3.389 -6.388 27.572 1.00 95.19 184 TRP A N 1
ATOM 1439 C CA . TRP A 1 184 ? -2.312 -6.274 26.575 1.00 95.19 184 TRP A CA 1
ATOM 1440 C C . TRP A 1 184 ? -2.344 -4.965 25.760 1.00 95.19 184 TRP A C 1
ATOM 1442 O O . TRP A 1 184 ? -1.301 -4.483 25.321 1.00 95.19 184 TRP A O 1
ATOM 1452 N N . ALA A 1 185 ? -3.533 -4.379 25.583 1.00 95.19 185 ALA A N 1
ATOM 1453 C CA . ALA A 1 185 ? -3.740 -3.108 24.892 1.00 95.19 185 ALA A CA 1
ATOM 1454 C C . ALA A 1 185 ? -3.947 -1.896 25.826 1.00 95.19 185 ALA A C 1
ATOM 1456 O O . ALA A 1 185 ? -4.247 -0.823 25.314 1.00 95.19 185 ALA A O 1
ATOM 1457 N N . ALA A 1 186 ? -3.827 -2.017 27.156 1.00 94.12 186 ALA A N 1
ATOM 1458 C CA . ALA A 1 186 ? -4.128 -0.924 28.097 1.00 94.12 186 ALA A CA 1
ATOM 1459 C C . ALA A 1 186 ? -3.352 0.368 27.767 1.00 94.12 186 ALA A C 1
ATOM 1461 O O . ALA A 1 186 ? -3.950 1.427 27.582 1.00 94.12 186 ALA A O 1
ATOM 1462 N N . ASP A 1 187 ? -2.033 0.258 27.570 1.00 92.56 187 ASP A N 1
ATOM 1463 C CA . ASP A 1 187 ? -1.166 1.349 27.095 1.00 92.56 187 ASP A CA 1
ATOM 1464 C C . ASP A 1 187 ? -1.678 1.971 25.785 1.00 92.56 187 ASP A C 1
ATOM 1466 O O . ASP A 1 187 ? -1.647 3.190 25.610 1.00 92.56 187 ASP A O 1
ATOM 1470 N N . ALA A 1 188 ? -2.116 1.148 24.827 1.00 94.69 188 ALA A N 1
ATOM 1471 C CA . ALA A 1 188 ? -2.556 1.616 23.515 1.00 94.69 188 ALA A CA 1
ATOM 1472 C C . ALA A 1 188 ? -3.915 2.327 23.581 1.00 94.69 188 ALA A C 1
ATOM 1474 O O . ALA A 1 188 ? -4.093 3.365 22.947 1.00 94.69 188 ALA A O 1
ATOM 1475 N N . ILE A 1 189 ? -4.835 1.797 24.390 1.00 95.31 189 ILE A N 1
ATOM 1476 C CA . ILE A 1 189 ? -6.158 2.359 24.679 1.00 95.31 189 ILE A CA 1
ATOM 1477 C C . ILE A 1 189 ? -6.015 3.749 25.314 1.00 95.31 189 ILE A C 1
ATOM 1479 O O . ILE A 1 189 ? -6.609 4.707 24.822 1.00 95.31 189 ILE A O 1
ATOM 1483 N N . HIS A 1 190 ? -5.152 3.894 26.324 1.00 92.12 190 HIS A N 1
ATOM 1484 C CA . HIS A 1 190 ? -4.850 5.197 26.920 1.00 92.12 190 HIS A CA 1
ATOM 1485 C C . HIS A 1 190 ? -4.217 6.170 25.905 1.00 92.12 190 HIS A C 1
ATOM 1487 O O . HIS A 1 190 ? -4.615 7.330 25.835 1.00 92.12 190 HIS A O 1
ATOM 1493 N N . GLN A 1 191 ? -3.294 5.720 25.047 1.00 93.62 191 GLN A N 1
ATOM 1494 C CA . GLN A 1 191 ? -2.693 6.589 24.021 1.00 93.62 191 GLN A CA 1
ATOM 1495 C C . GLN A 1 191 ? -3.716 7.109 22.995 1.00 93.62 191 GLN A C 1
ATOM 1497 O O . GLN A 1 191 ? -3.703 8.299 22.681 1.00 93.62 191 GLN A O 1
ATOM 1502 N N . VAL A 1 192 ? -4.631 6.269 22.489 1.00 94.38 192 VAL A N 1
ATOM 1503 C CA . VAL A 1 192 ? -5.671 6.738 21.547 1.00 94.38 192 VAL A CA 1
ATOM 1504 C C . VAL A 1 192 ? -6.740 7.606 22.215 1.00 94.38 192 VAL A C 1
ATOM 1506 O O . VAL A 1 192 ? -7.295 8.481 21.550 1.00 94.38 192 VAL A O 1
ATOM 1509 N N . GLN A 1 193 ? -6.988 7.416 23.513 1.00 92.94 193 GLN A N 1
ATOM 1510 C CA . GLN A 1 193 ? -7.845 8.276 24.329 1.00 92.94 193 GLN A CA 1
ATOM 1511 C C . GLN A 1 193 ? -7.210 9.654 24.545 1.00 92.94 193 GLN A C 1
ATOM 1513 O O . GLN A 1 193 ? -7.853 10.667 24.275 1.00 92.94 193 GLN A O 1
ATOM 1518 N N . GLY A 1 194 ? -5.943 9.710 24.968 1.00 90.94 194 GLY A N 1
ATOM 1519 C CA . GLY A 1 194 ? -5.202 10.961 25.159 1.00 90.94 194 GLY A CA 1
ATOM 1520 C C . GLY A 1 194 ? -4.983 11.741 23.859 1.00 90.94 194 GLY A C 1
ATOM 1521 O O . GLY A 1 194 ? -4.998 12.968 23.862 1.00 90.94 194 GLY A O 1
ATOM 1522 N N . ALA A 1 195 ? -4.870 11.041 22.726 1.00 91.25 195 ALA A N 1
ATOM 1523 C CA . ALA A 1 195 ? -4.854 11.641 21.392 1.00 91.25 195 ALA A CA 1
ATOM 1524 C C . ALA A 1 195 ? -6.255 12.025 20.856 1.00 91.25 195 ALA A C 1
ATOM 1526 O O . ALA A 1 195 ? -6.360 12.535 19.741 1.00 91.25 195 ALA A O 1
ATOM 1527 N N . GLY A 1 196 ? -7.334 11.765 21.607 1.00 91.50 196 GLY A N 1
ATOM 1528 C CA . GLY A 1 196 ? -8.714 12.077 21.217 1.00 91.50 196 GLY A CA 1
ATOM 1529 C C . GLY A 1 196 ? -9.253 11.265 20.032 1.00 91.50 196 GLY A C 1
ATOM 1530 O O . GLY A 1 196 ? -10.268 11.637 19.448 1.00 91.50 196 GLY A O 1
ATOM 1531 N N . LEU A 1 197 ? -8.587 10.174 19.645 1.00 93.31 197 LEU A N 1
ATOM 1532 C CA . LEU A 1 197 ? -8.948 9.375 18.472 1.00 93.31 197 LEU A CA 1
ATOM 1533 C C . LEU A 1 197 ? -10.105 8.422 18.776 1.00 93.31 197 LEU A C 1
ATOM 1535 O O . LEU A 1 197 ? -11.084 8.387 18.029 1.00 93.31 197 LEU A O 1
ATOM 1539 N N . LEU A 1 198 ? -10.000 7.694 19.890 1.00 92.88 198 LEU A N 1
ATOM 1540 C CA . LEU A 1 198 ? -10.991 6.739 20.382 1.00 92.88 198 LEU A CA 1
ATOM 1541 C C . LEU A 1 198 ? -11.328 7.047 21.840 1.00 92.88 198 LEU A C 1
ATOM 1543 O O . LEU A 1 198 ? -10.446 7.096 22.691 1.00 92.88 198 LEU A O 1
ATOM 1547 N N . SER A 1 199 ? -12.616 7.203 22.128 1.00 90.56 199 SER A N 1
ATOM 1548 C CA . SER A 1 199 ? -13.144 7.384 23.482 1.00 90.56 199 SER A CA 1
ATOM 1549 C C . SER A 1 199 ? -13.890 6.130 23.940 1.00 90.56 199 SER A C 1
ATOM 1551 O O . SER A 1 199 ? -14.331 5.320 23.116 1.00 90.56 199 SER A O 1
ATOM 1553 N N . GLY A 1 200 ? -14.038 5.976 25.256 1.00 91.62 200 GLY A N 1
ATOM 1554 C CA . GLY A 1 200 ? -15.004 5.043 25.831 1.00 91.62 200 GLY A CA 1
ATOM 1555 C C . GLY A 1 200 ? -16.436 5.580 25.784 1.00 91.62 200 GLY A C 1
ATOM 1556 O O . GLY A 1 200 ? -16.708 6.651 25.238 1.00 91.62 200 GLY A O 1
ATOM 1557 N N . TYR A 1 201 ? -17.345 4.812 26.368 1.00 92.75 201 TYR A N 1
ATOM 1558 C CA . TYR A 1 201 ? -18.775 5.085 26.428 1.00 92.75 201 TYR A CA 1
ATOM 1559 C C . TYR A 1 201 ? -19.148 5.849 27.716 1.00 92.75 201 TYR A C 1
ATOM 1561 O O . TYR A 1 201 ? -18.380 5.843 28.682 1.00 92.75 201 TYR A O 1
ATOM 1569 N N . PRO A 1 202 ? -20.338 6.485 27.780 1.00 93.44 202 PRO A N 1
ATOM 1570 C CA . PRO A 1 202 ? -20.793 7.217 28.971 1.00 93.44 202 PRO A CA 1
ATOM 1571 C C . PRO A 1 202 ? -20.929 6.371 30.250 1.00 93.44 202 PRO A C 1
ATOM 1573 O O . PRO A 1 202 ? -20.964 6.927 31.341 1.00 93.44 202 PRO A O 1
ATOM 1576 N N . ASP A 1 203 ? -20.992 5.041 30.125 1.00 94.94 203 ASP A N 1
ATOM 1577 C CA . ASP A 1 203 ? -21.003 4.074 31.236 1.00 94.94 203 ASP A CA 1
ATOM 1578 C C . ASP A 1 203 ? -19.601 3.813 31.846 1.00 94.94 203 ASP A C 1
ATOM 1580 O O . ASP A 1 203 ? -19.464 3.054 32.807 1.00 94.94 203 ASP A O 1
ATOM 1584 N N . GLY A 1 204 ? -18.550 4.439 31.302 1.00 94.31 204 GLY A N 1
ATOM 1585 C CA . GLY A 1 204 ? -17.163 4.255 31.731 1.00 94.31 204 GLY A CA 1
ATOM 1586 C C . GLY A 1 204 ? -16.474 3.013 31.157 1.00 94.31 204 GLY A C 1
ATOM 1587 O O . GLY A 1 204 ? -15.363 2.702 31.583 1.00 94.31 204 GLY A O 1
ATOM 1588 N N . SER A 1 205 ? -17.089 2.305 30.206 1.00 96.88 205 SER A N 1
ATOM 1589 C CA . SER A 1 205 ? -16.469 1.188 29.478 1.00 96.88 205 SER A CA 1
ATOM 1590 C C . SER A 1 205 ? -15.712 1.647 28.223 1.00 96.88 205 SER A C 1
ATOM 1592 O O . SER A 1 205 ? -16.020 2.685 27.636 1.00 96.88 205 SER A O 1
ATOM 1594 N N . PHE A 1 206 ? -14.742 0.859 27.762 1.00 97.00 206 PHE A N 1
ATOM 1595 C CA . PHE A 1 206 ? -14.096 1.013 26.453 1.00 97.00 206 PHE A CA 1
ATOM 1596 C C . PHE A 1 206 ? -14.586 -0.010 25.420 1.00 97.00 206 PHE A C 1
ATOM 1598 O O . PHE A 1 206 ? -14.539 0.271 24.219 1.00 97.00 206 PHE A O 1
ATOM 1605 N N . LYS A 1 207 ? -15.055 -1.172 25.882 1.00 97.44 207 LYS A N 1
ATOM 1606 C CA . LYS A 1 207 ? -15.459 -2.362 25.119 1.00 97.44 207 LYS A CA 1
ATOM 1607 C C . LYS A 1 207 ? -14.317 -2.891 24.235 1.00 97.44 207 LYS A C 1
ATOM 1609 O O . LYS A 1 207 ? -14.447 -2.889 23.009 1.00 97.44 207 LYS A O 1
ATOM 1614 N N . PRO A 1 208 ? -13.178 -3.309 24.831 1.00 97.69 208 PRO A N 1
ATOM 1615 C CA . PRO A 1 208 ? -11.937 -3.617 24.110 1.00 97.69 208 PRO A CA 1
ATOM 1616 C C . PRO A 1 208 ? -12.076 -4.726 23.063 1.00 97.69 208 PRO A C 1
ATOM 1618 O O . PRO A 1 208 ? -11.419 -4.638 22.026 1.00 97.69 208 PRO A O 1
ATOM 1621 N N . ASP A 1 209 ? -12.947 -5.709 23.303 1.00 97.62 209 ASP A N 1
ATOM 1622 C CA . ASP A 1 209 ? -13.178 -6.864 22.421 1.00 97.62 209 ASP A CA 1
ATOM 1623 C C . ASP A 1 209 ? -14.320 -6.655 21.411 1.00 97.62 209 ASP A C 1
ATOM 1625 O O . ASP A 1 209 ? -14.580 -7.511 20.567 1.00 97.62 209 ASP A O 1
ATOM 1629 N N . THR A 1 210 ? -15.024 -5.519 21.464 1.00 97.69 210 THR A N 1
ATOM 1630 C CA . THR A 1 210 ? -16.067 -5.205 20.475 1.00 97.69 210 THR A CA 1
ATOM 1631 C C . THR A 1 210 ? -15.416 -4.781 19.153 1.00 97.69 210 THR A C 1
ATOM 1633 O O . THR A 1 210 ? -14.507 -3.946 19.185 1.00 97.69 210 THR A O 1
ATOM 1636 N N . PRO A 1 211 ? -15.847 -5.314 17.991 1.00 98.25 211 PRO A N 1
ATOM 1637 C CA . PRO A 1 211 ? -15.378 -4.856 16.687 1.00 98.25 211 PRO A CA 1
ATOM 1638 C C . PRO A 1 211 ? -15.630 -3.365 16.456 1.00 98.25 211 PRO A C 1
ATOM 1640 O O . PRO A 1 211 ? -16.698 -2.855 16.792 1.00 98.25 211 PRO A O 1
ATOM 1643 N N . ILE A 1 212 ? -14.662 -2.677 15.853 1.00 97.75 212 ILE A N 1
ATOM 1644 C CA . ILE A 1 212 ? -14.824 -1.282 15.425 1.00 97.75 212 ILE A CA 1
ATOM 1645 C C . ILE A 1 212 ? -15.597 -1.213 14.097 1.00 97.75 212 ILE A C 1
ATOM 1647 O O . ILE A 1 212 ? -15.495 -2.106 13.253 1.00 97.75 212 ILE A O 1
ATOM 1651 N N . THR A 1 213 ? -16.365 -0.149 13.891 1.00 97.94 213 THR A N 1
ATOM 1652 C CA . THR A 1 213 ? -17.138 0.101 12.663 1.00 97.94 213 THR A CA 1
ATOM 1653 C C . THR A 1 213 ? -16.362 0.909 11.615 1.00 97.94 213 THR A C 1
ATOM 1655 O O . THR A 1 213 ? -15.410 1.637 11.922 1.00 97.94 213 THR A O 1
ATOM 1658 N N . ARG A 1 214 ? -16.804 0.848 10.350 1.00 97.94 214 ARG A N 1
ATOM 1659 C CA . ARG A 1 214 ? -16.301 1.725 9.274 1.00 97.94 214 ARG A CA 1
ATOM 1660 C C . ARG A 1 214 ? -16.554 3.214 9.564 1.00 97.94 214 ARG A C 1
ATOM 1662 O O . ARG A 1 214 ? -15.724 4.052 9.208 1.00 97.94 214 ARG A O 1
ATOM 1669 N N . ALA A 1 215 ? -17.652 3.550 10.243 1.00 97.56 215 ALA A N 1
ATOM 1670 C CA . ALA A 1 215 ? -17.962 4.903 10.709 1.00 97.56 215 ALA A CA 1
ATOM 1671 C C . ALA A 1 215 ? -16.955 5.434 11.746 1.00 97.56 215 ALA A C 1
ATOM 1673 O O . ALA A 1 215 ? -16.477 6.565 11.626 1.00 97.56 215 ALA A O 1
ATOM 1674 N N . GLU A 1 216 ? -16.591 4.622 12.742 1.00 97.75 216 GLU A N 1
ATOM 1675 C CA . GLU A 1 216 ? -15.572 4.989 13.734 1.00 97.75 216 GLU A CA 1
ATOM 1676 C C . GLU A 1 216 ? -14.195 5.197 13.086 1.00 97.75 216 GLU A C 1
ATOM 1678 O O . GLU A 1 216 ? -13.513 6.166 13.422 1.00 97.75 216 GLU A O 1
ATOM 1683 N N . LEU A 1 217 ? -13.810 4.367 12.106 1.00 98.00 217 LEU A N 1
ATOM 1684 C CA . LEU A 1 217 ? -12.586 4.579 11.323 1.00 98.00 217 LEU A CA 1
ATOM 1685 C C . LEU A 1 217 ? -12.587 5.935 10.602 1.00 98.00 217 LEU A C 1
ATOM 1687 O O . LEU A 1 217 ? -11.589 6.654 10.671 1.00 98.00 217 LEU A O 1
ATOM 1691 N N . ALA A 1 218 ? -13.693 6.310 9.951 1.00 97.44 218 ALA A N 1
ATOM 1692 C CA . ALA A 1 218 ? -13.806 7.605 9.279 1.00 97.44 218 ALA A CA 1
ATOM 1693 C C . ALA A 1 218 ? -13.633 8.774 10.262 1.00 97.44 218 ALA A C 1
ATOM 1695 O O . ALA A 1 218 ? -12.898 9.723 9.977 1.00 97.44 218 ALA A O 1
ATOM 1696 N N . ALA A 1 219 ? -14.240 8.680 11.449 1.00 97.25 219 ALA A N 1
ATOM 1697 C CA . ALA A 1 219 ? -14.079 9.679 12.501 1.00 97.25 219 ALA A CA 1
ATOM 1698 C C . ALA A 1 219 ? -12.629 9.768 13.015 1.00 97.25 219 ALA A C 1
ATOM 1700 O O . ALA A 1 219 ? -12.113 10.872 13.193 1.00 97.25 219 ALA A O 1
ATOM 1701 N N . ILE A 1 220 ? -11.944 8.634 13.203 1.00 97.19 220 ILE A N 1
ATOM 1702 C CA . ILE A 1 220 ? -10.524 8.593 13.593 1.00 97.19 220 ILE A CA 1
ATOM 1703 C C . ILE A 1 220 ? -9.644 9.249 12.525 1.00 97.19 220 ILE A C 1
ATOM 1705 O O . ILE A 1 220 ? -8.834 10.114 12.849 1.00 97.19 220 ILE A O 1
ATOM 1709 N N . ILE A 1 221 ? -9.823 8.883 11.254 1.00 97.06 221 ILE A N 1
ATOM 1710 C CA . ILE A 1 221 ? -9.040 9.415 10.132 1.00 97.06 221 ILE A CA 1
ATOM 1711 C C . ILE A 1 221 ? -9.199 10.935 10.020 1.00 97.06 221 ILE A C 1
ATOM 1713 O O . ILE A 1 221 ? -8.199 11.647 9.955 1.00 97.06 221 ILE A O 1
ATOM 1717 N N . VAL A 1 222 ? -10.430 11.449 10.094 1.00 96.62 222 VAL A N 1
ATOM 1718 C CA . VAL A 1 222 ? -10.705 12.897 10.088 1.00 96.62 222 VAL A CA 1
ATOM 1719 C C . VAL A 1 222 ? -10.016 13.620 11.248 1.00 96.62 222 VAL A C 1
ATOM 1721 O O . VAL A 1 222 ? -9.439 14.687 11.032 1.00 96.62 222 VAL A O 1
ATOM 1724 N N . ARG A 1 223 ? -10.009 13.032 12.454 1.00 96.06 223 ARG A N 1
ATOM 1725 C CA . ARG A 1 223 ? -9.318 13.593 13.630 1.00 96.06 223 ARG A CA 1
ATOM 1726 C C . ARG A 1 223 ? -7.799 13.616 13.451 1.00 96.06 223 ARG A C 1
ATOM 1728 O O . ARG A 1 223 ? -7.191 14.655 13.699 1.00 96.06 223 ARG A O 1
ATOM 1735 N N . ILE A 1 224 ? -7.191 12.526 12.968 1.00 95.00 224 ILE A N 1
ATOM 1736 C CA . ILE A 1 224 ? -5.741 12.466 12.691 1.00 95.00 224 ILE A CA 1
ATOM 1737 C C . ILE A 1 224 ? -5.356 13.509 11.634 1.00 95.00 224 ILE A C 1
ATOM 1739 O O . ILE A 1 224 ? -4.393 14.254 11.813 1.00 95.00 224 ILE A O 1
ATOM 1743 N N . SER A 1 225 ? -6.128 13.597 10.548 1.00 95.38 225 SER A N 1
ATOM 1744 C CA . SER A 1 225 ? -5.901 14.554 9.460 1.00 95.38 225 SER A CA 1
ATOM 1745 C C . SER A 1 225 ? -6.318 15.993 9.790 1.00 95.38 225 SER A C 1
ATOM 1747 O O . SER A 1 225 ? -6.094 16.875 8.963 1.00 95.38 225 SER A O 1
ATOM 1749 N N . LYS A 1 226 ? -6.899 16.246 10.974 1.00 94.88 226 LYS A N 1
ATOM 1750 C CA . LYS A 1 226 ? -7.418 17.554 11.422 1.00 94.88 226 LYS A CA 1
ATOM 1751 C C . LYS A 1 226 ? -8.356 18.211 10.400 1.00 94.88 226 LYS A C 1
ATOM 1753 O O . LYS A 1 226 ? -8.314 19.422 10.195 1.00 94.88 226 LYS A O 1
ATOM 1758 N N . LEU A 1 227 ? -9.176 17.400 9.732 1.00 94.81 227 LEU A N 1
ATOM 1759 C CA . LEU A 1 227 ? -10.134 17.885 8.743 1.00 94.81 227 LEU A CA 1
ATOM 1760 C C . LEU A 1 227 ? -11.375 18.443 9.441 1.00 94.81 227 LEU A C 1
ATOM 1762 O O . LEU A 1 227 ? -11.829 17.909 10.455 1.00 94.81 227 LEU A O 1
ATOM 1766 N N . ASN A 1 228 ? -11.957 19.486 8.857 1.00 93.12 228 ASN A N 1
ATOM 1767 C CA . ASN A 1 228 ? -13.272 19.955 9.269 1.00 93.12 228 ASN A CA 1
ATOM 1768 C C . ASN A 1 228 ? -14.328 18.915 8.874 1.00 93.12 228 ASN A C 1
ATOM 1770 O O . ASN A 1 228 ? -14.309 18.391 7.759 1.00 93.12 228 ASN A O 1
ATOM 1774 N N . VAL A 1 229 ? -15.262 18.642 9.783 1.00 90.56 229 VAL A N 1
ATOM 1775 C CA . VAL A 1 229 ? -16.492 17.904 9.473 1.00 90.56 229 VAL A CA 1
ATOM 1776 C C . VAL A 1 229 ? -17.308 18.755 8.496 1.00 90.56 229 VAL A C 1
ATOM 1778 O O . VAL A 1 229 ? -1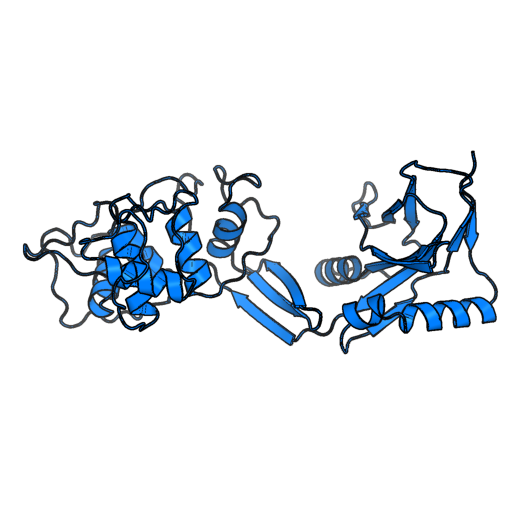7.428 19.963 8.698 1.00 90.56 229 VAL A O 1
ATOM 1781 N N . VAL A 1 230 ? -17.829 18.148 7.427 1.00 81.88 230 VAL A N 1
ATOM 1782 C CA . VAL A 1 230 ? -18.557 18.860 6.361 1.00 81.88 230 VAL A CA 1
ATOM 1783 C C . VAL A 1 230 ? -20.022 18.440 6.303 1.00 81.88 230 VAL A C 1
ATOM 1785 O O . VAL A 1 230 ? -20.349 17.279 6.556 1.00 81.88 230 VAL A O 1
ATOM 1788 N N . ASP A 1 231 ? -20.897 19.372 5.930 1.00 73.25 231 ASP A N 1
ATOM 1789 C CA . ASP A 1 231 ? -22.326 19.100 5.782 1.00 73.25 231 ASP A CA 1
ATOM 1790 C C . ASP A 1 231 ? -22.639 18.221 4.558 1.00 73.25 231 ASP A C 1
ATOM 1792 O O . ASP A 1 231 ? -21.939 18.197 3.541 1.00 73.25 231 ASP A O 1
ATOM 1796 N N . THR A 1 232 ? -23.715 17.448 4.670 1.00 64.38 232 THR A N 1
ATOM 1797 C CA . THR A 1 232 ? -23.922 16.173 3.962 1.00 64.38 232 THR A CA 1
ATOM 1798 C C . THR A 1 232 ? -24.550 16.285 2.566 1.00 64.38 232 THR A C 1
ATOM 1800 O O . THR A 1 232 ? -25.207 15.355 2.103 1.00 64.38 232 THR A O 1
ATOM 1803 N N . VAL A 1 233 ? -24.318 17.394 1.854 1.00 59.06 233 VAL A N 1
ATOM 1804 C CA . VAL A 1 233 ? -25.032 17.750 0.606 1.00 59.06 233 VAL A CA 1
ATOM 1805 C C . VAL A 1 233 ? -24.910 16.687 -0.507 1.00 59.06 233 VAL A C 1
ATOM 1807 O O . VAL A 1 233 ? -25.828 16.545 -1.310 1.00 59.06 233 VAL A O 1
ATOM 1810 N N . GLN A 1 234 ? -23.816 15.911 -0.551 1.00 69.25 234 GLN A N 1
ATOM 1811 C CA . GLN A 1 234 ? -23.622 14.774 -1.476 1.00 69.25 234 GLN A CA 1
ATOM 1812 C C . GLN A 1 234 ? -22.897 13.583 -0.804 1.00 69.25 234 GLN A C 1
ATOM 1814 O O . GLN A 1 234 ? -21.789 13.187 -1.198 1.00 69.25 234 GLN A O 1
ATOM 1819 N N . GLY A 1 235 ? -23.526 13.040 0.246 1.00 78.38 235 GLY A N 1
ATOM 1820 C CA . GLY A 1 235 ? -23.082 11.849 0.988 1.00 78.38 235 GLY A CA 1
ATOM 1821 C C . GLY A 1 235 ? -23.201 10.517 0.226 1.00 78.38 235 GLY A C 1
ATOM 1822 O O . GLY A 1 235 ? -23.385 10.487 -0.991 1.00 78.38 235 GLY A O 1
ATOM 1823 N N . PHE A 1 236 ? -23.064 9.401 0.947 1.00 90.62 236 PHE A N 1
ATOM 1824 C CA . PHE A 1 236 ? -23.421 8.058 0.460 1.00 90.62 236 PHE A CA 1
ATOM 1825 C C . PHE A 1 236 ? -24.885 7.742 0.804 1.00 90.62 236 PHE A C 1
ATOM 1827 O O . PHE A 1 236 ? -25.428 8.309 1.759 1.00 90.62 236 PHE A O 1
ATOM 1834 N N . THR A 1 237 ? -25.517 6.839 0.052 1.00 92.25 237 THR A N 1
ATOM 1835 C CA . THR A 1 237 ? -26.969 6.561 0.123 1.00 92.25 237 THR A CA 1
ATOM 1836 C C . THR A 1 237 ? -27.459 6.101 1.500 1.00 92.25 237 THR A C 1
ATOM 1838 O O . THR A 1 237 ? -28.608 6.338 1.857 1.00 92.25 237 THR A O 1
ATOM 1841 N N . ASP A 1 238 ? -26.577 5.500 2.292 1.00 94.88 238 ASP A N 1
ATOM 1842 C CA . ASP A 1 238 ? -26.820 4.909 3.609 1.00 94.88 238 ASP A CA 1
ATOM 1843 C C . ASP A 1 238 ? -26.240 5.735 4.774 1.00 94.88 238 ASP A C 1
ATOM 1845 O O . ASP A 1 238 ? -26.143 5.253 5.900 1.00 94.88 238 ASP A O 1
ATOM 1849 N N . THR A 1 239 ? -25.840 6.986 4.519 1.00 94.00 239 THR A N 1
ATOM 1850 C CA . THR A 1 239 ? -25.248 7.872 5.544 1.00 94.00 239 THR A CA 1
ATOM 1851 C C . THR A 1 239 ? -26.170 8.999 6.003 1.00 94.00 239 THR A C 1
ATOM 1853 O O . THR A 1 239 ? -25.841 9.713 6.948 1.00 94.00 239 THR A O 1
ATOM 1856 N N . GLN A 1 240 ? -27.339 9.181 5.385 1.00 89.81 240 GLN A N 1
ATOM 1857 C CA . GLN A 1 240 ? -28.262 10.252 5.761 1.00 89.81 240 GLN A CA 1
ATOM 1858 C C . GLN A 1 240 ? -28.798 10.051 7.191 1.00 89.81 240 GLN A C 1
ATOM 1860 O O . GLN A 1 240 ? -29.343 9.004 7.520 1.00 89.81 240 GLN A O 1
ATOM 1865 N N . GLY A 1 241 ? -28.632 11.062 8.050 1.00 90.00 241 GLY A N 1
ATOM 1866 C CA . GLY A 1 241 ? -29.028 11.002 9.465 1.00 90.00 241 GLY A CA 1
ATOM 1867 C C . GLY A 1 241 ? -28.085 10.202 10.377 1.00 90.00 241 GLY A C 1
ATOM 1868 O O . GLY A 1 241 ? -28.285 10.198 11.589 1.00 90.00 241 GLY A O 1
ATOM 1869 N N . HIS A 1 242 ? -27.042 9.561 9.837 1.00 94.19 242 HIS A N 1
ATOM 1870 C CA . HIS A 1 242 ? -26.051 8.835 10.635 1.00 94.19 242 HIS A CA 1
ATOM 1871 C C . HIS A 1 242 ? -25.099 9.805 11.353 1.00 94.19 242 HIS A C 1
ATOM 1873 O O . HIS A 1 242 ? -24.667 10.803 10.774 1.00 94.19 242 HIS A O 1
ATOM 1879 N N . TRP A 1 243 ? -24.721 9.511 12.603 1.00 94.56 243 TRP A N 1
ATOM 1880 C CA . TRP A 1 243 ? -23.858 10.391 13.409 1.00 94.56 243 TRP A CA 1
ATOM 1881 C C . TRP A 1 243 ? -22.497 10.670 12.748 1.00 94.56 243 TRP A C 1
ATOM 1883 O O . TRP A 1 243 ? -21.913 11.737 12.941 1.00 94.56 243 TRP A O 1
ATOM 1893 N N . ALA A 1 244 ? -21.988 9.720 11.958 1.00 95.44 244 ALA A N 1
ATOM 1894 C CA . ALA A 1 244 ? -20.700 9.823 11.291 1.00 95.44 244 ALA A CA 1
ATOM 1895 C C . ALA A 1 244 ? -20.777 10.481 9.905 1.00 95.44 244 ALA A C 1
ATOM 1897 O O . ALA A 1 244 ? -19.739 10.640 9.268 1.00 95.44 244 ALA A O 1
ATOM 1898 N N . ALA A 1 245 ? -21.957 10.879 9.417 1.00 95.06 245 ALA A N 1
ATOM 1899 C CA . ALA A 1 245 ? -22.157 11.291 8.025 1.00 95.06 245 ALA A CA 1
ATOM 1900 C C . ALA A 1 245 ? -21.185 12.388 7.550 1.00 95.06 245 ALA A C 1
ATOM 1902 O O . ALA A 1 245 ? -20.570 12.256 6.491 1.00 95.06 245 ALA A O 1
ATOM 1903 N N . GLY A 1 246 ? -20.975 13.432 8.359 1.00 94.69 246 GLY A N 1
ATOM 1904 C CA . GLY A 1 246 ? -20.025 14.501 8.034 1.00 94.69 246 GLY A CA 1
ATOM 1905 C C . GLY A 1 246 ? -18.550 14.085 8.132 1.00 94.69 246 GLY A C 1
ATOM 1906 O O . GLY A 1 246 ? -17.719 14.595 7.382 1.00 94.69 246 GLY A O 1
ATOM 1907 N N . TYR A 1 247 ? -18.212 13.125 9.004 1.00 96.12 247 TYR A N 1
ATOM 1908 C CA . TYR A 1 247 ? -16.867 12.534 9.070 1.00 96.12 247 TYR A CA 1
ATOM 1909 C C . TYR A 1 247 ? -16.592 11.668 7.834 1.00 96.12 247 TYR A C 1
ATOM 1911 O O . TYR A 1 247 ? -15.538 11.773 7.213 1.00 96.12 247 TYR A O 1
ATOM 1919 N N . ILE A 1 248 ? -17.568 10.848 7.441 1.00 96.38 248 ILE A N 1
ATOM 1920 C CA . ILE A 1 248 ? -17.518 10.003 6.247 1.00 96.38 248 ILE A CA 1
ATOM 1921 C C . ILE A 1 248 ? -17.364 10.870 4.993 1.00 96.38 248 ILE A C 1
ATOM 1923 O O . ILE A 1 248 ? -16.505 10.594 4.155 1.00 96.38 248 ILE A O 1
ATOM 1927 N N . GLN A 1 249 ? -18.134 11.956 4.885 1.00 94.25 249 GLN A N 1
ATOM 1928 C CA . GLN A 1 249 ? -18.028 12.881 3.761 1.00 94.25 249 GLN A CA 1
ATOM 1929 C C . GLN A 1 249 ? -16.682 13.623 3.744 1.00 94.25 249 GLN A C 1
ATOM 1931 O O . GLN A 1 249 ? -16.081 13.744 2.678 1.00 94.25 249 GLN A O 1
ATOM 1936 N N . ALA A 1 250 ? -16.157 14.059 4.894 1.00 94.75 250 ALA A N 1
ATOM 1937 C CA . ALA A 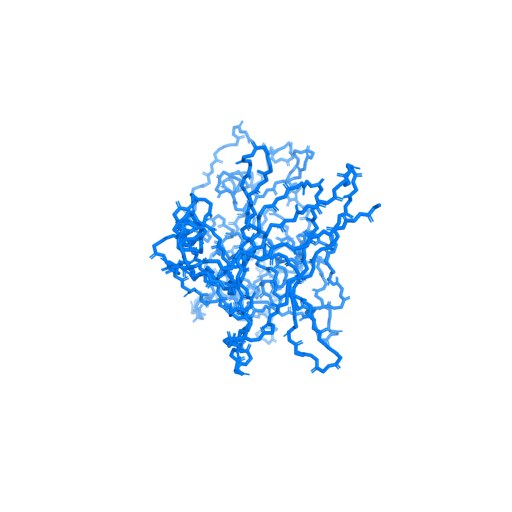1 250 ? -14.831 14.678 4.969 1.00 94.75 250 ALA A CA 1
ATOM 1938 C C . ALA A 1 250 ? -13.714 13.699 4.550 1.00 94.75 250 ALA A C 1
ATOM 1940 O O . ALA A 1 250 ? -12.846 14.058 3.753 1.00 94.75 250 ALA A O 1
ATOM 1941 N N . ALA A 1 251 ? -13.769 12.442 5.010 1.00 95.38 251 ALA A N 1
ATOM 1942 C CA . ALA A 1 251 ? -12.826 11.395 4.615 1.00 95.38 251 ALA A CA 1
ATOM 1943 C C . ALA A 1 251 ? -12.910 11.055 3.112 1.00 95.38 251 ALA A C 1
ATOM 1945 O O . ALA A 1 251 ? -11.872 10.856 2.478 1.00 95.38 251 ALA A O 1
ATOM 1946 N N . LYS A 1 252 ? -14.121 11.045 2.533 1.00 93.94 252 LYS A N 1
ATOM 1947 C CA . LYS A 1 252 ? -14.376 10.870 1.090 1.00 93.94 252 LYS A CA 1
ATOM 1948 C C . LYS A 1 252 ? -13.782 12.013 0.266 1.00 93.94 252 LYS A C 1
ATOM 1950 O O . LYS A 1 252 ? -13.035 11.762 -0.673 1.00 93.94 252 LYS A O 1
ATOM 1955 N N . VAL A 1 253 ? -14.078 13.264 0.628 1.00 92.44 253 VAL A N 1
ATOM 1956 C CA . VAL A 1 253 ? -13.593 14.464 -0.084 1.00 92.44 253 VAL A CA 1
ATOM 1957 C C . VAL A 1 253 ? -12.067 14.578 -0.023 1.00 92.44 253 VAL A C 1
ATOM 1959 O O . VAL A 1 253 ? -11.443 14.964 -1.007 1.00 92.44 253 VAL A O 1
ATOM 1962 N N . ALA A 1 254 ? -11.449 14.184 1.093 1.00 93.50 254 ALA A N 1
ATOM 1963 C CA . ALA A 1 254 ? -9.994 14.134 1.230 1.00 93.50 254 ALA A CA 1
ATOM 1964 C C . ALA A 1 254 ? -9.331 12.919 0.539 1.00 93.50 254 ALA A C 1
ATOM 1966 O O . ALA A 1 254 ? -8.107 12.799 0.578 1.00 93.50 254 ALA A O 1
ATOM 1967 N N . GLY A 1 255 ? -10.108 12.008 -0.064 1.00 93.56 255 GLY A N 1
ATOM 1968 C CA . GLY A 1 255 ? -9.602 10.787 -0.701 1.00 93.56 255 GLY A CA 1
ATOM 1969 C C . GLY A 1 255 ? -9.015 9.758 0.275 1.00 93.56 255 GLY A C 1
ATOM 1970 O O . GLY A 1 255 ? -8.244 8.898 -0.140 1.00 93.56 255 GLY A O 1
ATOM 1971 N N . LEU A 1 256 ? -9.345 9.852 1.568 1.00 95.19 256 LEU A N 1
ATOM 1972 C CA . LEU A 1 256 ? -8.790 9.009 2.635 1.00 95.19 256 LEU A CA 1
ATOM 1973 C C . LEU A 1 256 ? -9.586 7.716 2.853 1.00 95.19 256 LEU A C 1
ATOM 1975 O O . LEU A 1 256 ? -9.028 6.713 3.295 1.00 95.19 256 LEU A O 1
ATOM 1979 N N . MET A 1 257 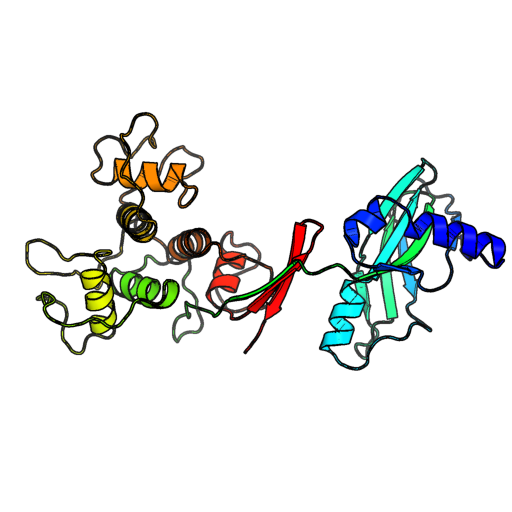? -10.881 7.732 2.531 1.00 95.19 257 MET A N 1
ATOM 1980 C CA . MET A 1 257 ? -11.748 6.554 2.520 1.00 95.19 257 MET A CA 1
ATOM 1981 C C . MET A 1 257 ? -12.714 6.602 1.337 1.00 95.19 257 MET A C 1
ATOM 1983 O O . MET A 1 257 ? -13.149 7.674 0.925 1.00 95.19 257 MET A O 1
ATOM 1987 N N . SER A 1 258 ? -13.111 5.423 0.861 1.00 91.94 258 SER A N 1
ATOM 1988 C CA . SER A 1 258 ? -14.125 5.251 -0.182 1.00 91.94 258 SER A CA 1
ATOM 1989 C C . SER A 1 258 ? -15.262 4.350 0.304 1.00 91.94 258 SER A C 1
ATOM 1991 O O . SER A 1 258 ? -15.082 3.503 1.188 1.00 91.94 258 SER A O 1
ATOM 1993 N N . GLY A 1 259 ? -16.440 4.545 -0.287 1.00 91.88 259 GLY A N 1
ATOM 1994 C CA . GLY A 1 259 ? -17.544 3.592 -0.220 1.00 91.88 259 GLY A CA 1
ATOM 1995 C C . GLY A 1 259 ? -17.404 2.493 -1.274 1.00 91.88 259 GLY A C 1
ATOM 1996 O O . GLY A 1 259 ? -16.347 2.341 -1.890 1.00 91.88 259 GLY A O 1
ATOM 1997 N N . TYR A 1 260 ? -18.481 1.746 -1.474 1.00 92.06 260 TYR A N 1
ATOM 1998 C CA . TYR A 1 260 ? -18.576 0.653 -2.435 1.00 92.06 260 TYR A CA 1
ATOM 1999 C C . TYR A 1 260 ? -19.169 1.136 -3.770 1.00 92.06 260 TYR A C 1
ATOM 2001 O O . TYR A 1 260 ? -19.730 2.228 -3.868 1.00 92.06 260 TYR A O 1
ATOM 2009 N N . GLU A 1 261 ? -19.044 0.311 -4.813 1.00 91.94 261 GLU A N 1
ATOM 2010 C CA . GLU A 1 261 ? -19.522 0.613 -6.175 1.00 91.94 261 GLU A CA 1
ATOM 2011 C C . GLU A 1 261 ? -21.050 0.793 -6.260 1.00 91.94 261 GLU A C 1
ATOM 2013 O O . GLU A 1 261 ? -21.546 1.470 -7.155 1.00 91.94 261 GLU A O 1
ATOM 2018 N N . ASP A 1 262 ? -21.793 0.248 -5.291 1.00 94.00 262 ASP A N 1
ATOM 2019 C CA . ASP A 1 262 ? -23.245 0.413 -5.130 1.00 94.00 262 ASP A CA 1
ATOM 2020 C C . ASP A 1 262 ? -23.667 1.792 -4.565 1.00 94.00 262 ASP A C 1
ATOM 2022 O O . ASP A 1 262 ? -24.858 2.061 -4.404 1.00 94.00 262 ASP A O 1
ATOM 2026 N N . GLY A 1 263 ? -22.710 2.675 -4.255 1.00 91.88 263 GLY A N 1
ATOM 2027 C CA . GLY A 1 263 ? -22.964 4.003 -3.690 1.00 91.88 263 GLY A CA 1
ATOM 2028 C C . GLY A 1 263 ? -23.193 4.034 -2.173 1.00 91.88 263 GLY A C 1
ATOM 2029 O O . GLY A 1 263 ? -23.472 5.111 -1.636 1.00 91.88 263 GLY A O 1
ATOM 2030 N N . SER A 1 264 ? -23.044 2.900 -1.480 1.00 95.88 264 SER A N 1
ATOM 2031 C CA . SER A 1 264 ? -23.077 2.797 -0.014 1.00 95.88 264 SER A CA 1
ATOM 2032 C C . SER A 1 264 ? -21.702 3.045 0.621 1.00 95.88 264 SER A C 1
ATOM 2034 O O . SER A 1 264 ? -20.656 2.838 0.001 1.00 95.88 264 SER A O 1
ATOM 2036 N N . PHE A 1 265 ? -21.675 3.457 1.889 1.00 96.44 265 PHE A N 1
ATOM 2037 C CA . PHE A 1 265 ? -20.464 3.478 2.716 1.00 96.44 265 PHE A CA 1
ATOM 2038 C C . PHE A 1 265 ? -20.398 2.318 3.715 1.00 96.44 265 PHE A C 1
ATOM 2040 O O . PHE A 1 265 ? -19.301 1.911 4.107 1.00 96.44 265 PHE A O 1
ATOM 2047 N N . ARG A 1 266 ? -21.563 1.805 4.113 1.00 97.44 266 ARG A N 1
ATOM 2048 C CA . ARG A 1 266 ? -21.829 0.794 5.142 1.00 97.44 266 ARG A CA 1
ATOM 2049 C C . ARG A 1 266 ? -21.273 1.219 6.504 1.00 97.44 266 ARG A C 1
ATOM 2051 O O . ARG A 1 266 ? -20.349 0.580 7.010 1.00 97.44 266 ARG A O 1
ATOM 2058 N N . PRO A 1 267 ? -21.782 2.325 7.086 1.00 97.38 267 PRO A N 1
ATOM 2059 C CA . PRO A 1 267 ? -21.194 2.954 8.269 1.00 97.38 267 PRO A CA 1
ATOM 2060 C C . PRO A 1 267 ? -21.115 2.014 9.474 1.00 97.38 267 PRO A C 1
ATOM 2062 O O . PRO A 1 267 ? -20.067 1.950 10.113 1.00 97.38 267 PRO A O 1
ATOM 2065 N N . ASP A 1 268 ? -22.173 1.245 9.733 1.00 97.94 268 ASP A N 1
ATOM 2066 C CA . ASP A 1 268 ? -22.261 0.322 10.873 1.00 97.94 268 ASP A CA 1
ATOM 2067 C C . ASP A 1 268 ? -21.690 -1.079 10.578 1.00 97.94 268 ASP A C 1
ATOM 2069 O O . ASP A 1 268 ? -21.689 -1.950 11.448 1.00 97.94 268 ASP A O 1
ATOM 2073 N N . GLN A 1 269 ? -21.170 -1.320 9.366 1.00 97.88 269 GLN A N 1
ATOM 2074 C CA . GLN A 1 269 ? -20.458 -2.563 9.071 1.00 97.88 269 GLN A CA 1
ATOM 2075 C C . GLN A 1 269 ? -19.154 -2.605 9.875 1.00 97.88 269 GLN A C 1
ATOM 2077 O O . GLN A 1 269 ? -18.400 -1.627 9.938 1.00 97.88 269 GLN A O 1
ATOM 2082 N N . GLN A 1 270 ? -18.880 -3.766 10.469 1.00 98.44 270 GLN A N 1
ATOM 2083 C CA . GLN A 1 270 ? -17.631 -4.019 11.175 1.00 98.44 270 GLN A CA 1
ATOM 2084 C C . GLN A 1 270 ? -16.442 -3.909 10.212 1.00 98.44 270 GLN A C 1
ATOM 2086 O O . GLN A 1 270 ? -16.484 -4.407 9.085 1.00 98.44 270 GLN A O 1
ATOM 2091 N N . LEU A 1 271 ? -15.387 -3.243 10.664 1.00 97.75 271 LEU A N 1
ATOM 2092 C CA . LEU A 1 271 ? -14.194 -2.972 9.881 1.00 97.75 271 LEU A CA 1
ATOM 2093 C C . LEU A 1 271 ? -13.290 -4.205 9.828 1.00 97.75 271 LEU A C 1
ATOM 2095 O O . LEU A 1 271 ? -12.774 -4.649 10.857 1.00 97.75 271 LEU A O 1
ATOM 2099 N N . THR A 1 272 ? -13.034 -4.717 8.626 1.00 97.81 272 THR A N 1
ATOM 2100 C CA . THR A 1 272 ? -12.058 -5.797 8.437 1.00 97.81 272 THR A CA 1
ATOM 2101 C C . THR A 1 272 ? -10.620 -5.291 8.568 1.00 97.81 272 THR A C 1
ATOM 2103 O O . THR A 1 272 ? -10.310 -4.127 8.286 1.00 97.81 272 THR A O 1
ATOM 2106 N N . ARG A 1 273 ? -9.697 -6.177 8.957 1.00 97.94 273 ARG A N 1
ATOM 2107 C CA . ARG A 1 273 ? -8.268 -5.848 9.078 1.00 97.94 273 ARG A CA 1
ATOM 2108 C C . ARG A 1 273 ? -7.673 -5.316 7.767 1.00 97.94 273 ARG A C 1
ATOM 2110 O O . ARG A 1 273 ? -6.874 -4.384 7.800 1.00 97.94 273 ARG A O 1
ATOM 2117 N N . ALA A 1 274 ? -8.079 -5.855 6.619 1.00 97.62 274 ALA A N 1
ATOM 2118 C CA . ALA A 1 274 ? -7.651 -5.390 5.300 1.00 97.62 274 ALA A CA 1
ATOM 2119 C C . ALA A 1 274 ? -8.146 -3.970 4.970 1.00 97.62 274 ALA A C 1
ATOM 2121 O O . ALA A 1 274 ? -7.370 -3.152 4.473 1.00 97.62 274 ALA A O 1
ATOM 2122 N N . GLU A 1 275 ? -9.404 -3.642 5.281 1.00 97.25 275 GLU A N 1
ATOM 2123 C CA . GLU A 1 275 ? -9.940 -2.283 5.108 1.00 97.25 275 GLU A CA 1
ATOM 2124 C C . GLU A 1 275 ? -9.220 -1.270 6.004 1.00 97.25 275 GLU A C 1
ATOM 2126 O O . GLU A 1 275 ? -8.866 -0.184 5.539 1.00 97.25 275 GLU A O 1
ATOM 2131 N N . ALA A 1 276 ? -8.933 -1.644 7.257 1.00 97.19 276 ALA A N 1
ATOM 2132 C CA . ALA A 1 276 ? -8.129 -0.827 8.163 1.00 97.19 276 ALA A CA 1
ATOM 2133 C C . ALA A 1 276 ? -6.740 -0.543 7.569 1.00 97.19 276 ALA A C 1
ATOM 2135 O O . ALA A 1 276 ? -6.299 0.607 7.546 1.00 97.19 276 ALA A O 1
ATOM 2136 N N . VAL A 1 277 ? -6.072 -1.568 7.021 1.00 97.75 277 VAL A N 1
ATOM 2137 C CA . VAL A 1 277 ? -4.761 -1.402 6.377 1.00 97.75 277 VAL A CA 1
ATOM 2138 C C . VAL A 1 277 ? -4.824 -0.483 5.169 1.00 97.75 277 VAL A C 1
ATOM 2140 O O . VAL A 1 277 ? -3.995 0.423 5.061 1.00 97.75 277 VAL A O 1
ATOM 2143 N N . LYS A 1 278 ? -5.818 -0.667 4.295 1.00 97.38 278 LYS A N 1
ATOM 2144 C CA . LYS A 1 278 ? -5.992 0.169 3.107 1.00 97.38 278 LYS A CA 1
ATOM 2145 C C . LYS A 1 278 ? -6.122 1.644 3.476 1.00 97.38 278 LYS A C 1
ATOM 2147 O O . LYS A 1 278 ? -5.418 2.486 2.927 1.00 97.38 278 LYS A O 1
ATOM 2152 N N . ALA A 1 279 ? -6.996 1.949 4.431 1.00 96.88 279 ALA A N 1
ATOM 2153 C CA . ALA A 1 279 ? -7.253 3.318 4.856 1.00 96.88 279 ALA A CA 1
ATOM 2154 C C . ALA A 1 279 ? -6.041 3.948 5.570 1.00 96.88 279 ALA A C 1
ATOM 2156 O O . ALA A 1 279 ? -5.726 5.115 5.340 1.00 96.88 279 ALA A O 1
ATOM 2157 N N . ILE A 1 280 ? -5.310 3.174 6.382 1.00 97.31 280 ILE A N 1
ATOM 2158 C CA . ILE A 1 280 ? -4.101 3.646 7.075 1.00 97.31 280 ILE A CA 1
ATOM 2159 C C . ILE A 1 280 ? -2.942 3.883 6.097 1.00 97.31 280 ILE A C 1
ATOM 2161 O O . ILE A 1 280 ? -2.268 4.905 6.207 1.00 97.31 280 ILE A O 1
ATOM 2165 N N . ASN A 1 281 ? -2.727 3.012 5.104 1.00 97.75 281 ASN A N 1
ATOM 2166 C CA . ASN A 1 281 ? -1.737 3.258 4.049 1.00 97.75 281 ASN A CA 1
ATOM 2167 C C . ASN A 1 281 ? -2.043 4.561 3.294 1.00 97.75 281 ASN A C 1
ATOM 2169 O O . ASN A 1 281 ? -1.140 5.377 3.100 1.00 97.75 281 ASN A O 1
ATOM 2173 N N . THR A 1 282 ? -3.311 4.789 2.937 1.00 97.44 282 THR A N 1
ATOM 2174 C CA . THR A 1 282 ? -3.769 6.028 2.289 1.00 97.44 282 THR A CA 1
ATOM 2175 C C . THR A 1 282 ? -3.526 7.257 3.172 1.00 97.44 282 THR A C 1
ATOM 2177 O O . THR A 1 282 ? -2.920 8.226 2.713 1.00 97.44 282 THR A O 1
ATOM 2180 N N . LEU A 1 283 ? -3.911 7.204 4.454 1.00 96.50 283 LEU A N 1
ATOM 2181 C CA . LEU A 1 283 ? -3.668 8.259 5.448 1.00 96.50 283 LEU A CA 1
ATOM 2182 C C . LEU A 1 283 ? -2.179 8.613 5.577 1.00 96.50 283 LEU A C 1
ATOM 2184 O O . LEU A 1 283 ? -1.814 9.788 5.586 1.00 96.50 283 LEU A O 1
ATOM 2188 N N . LEU A 1 284 ? -1.315 7.599 5.646 1.00 95.81 284 LEU A N 1
ATOM 2189 C CA . LEU A 1 284 ? 0.138 7.755 5.742 1.00 95.81 284 LEU A CA 1
ATOM 2190 C C . LEU A 1 284 ? 0.801 8.148 4.411 1.00 95.81 284 LEU A C 1
ATOM 2192 O O . LEU A 1 284 ? 2.013 8.363 4.383 1.00 95.81 284 LEU A O 1
ATOM 2196 N N . LYS A 1 285 ? 0.044 8.198 3.302 1.00 95.12 285 LYS A N 1
ATOM 2197 C CA . LYS A 1 285 ? 0.564 8.301 1.925 1.00 95.12 285 LYS A CA 1
ATOM 2198 C C . LYS A 1 285 ? 1.662 7.262 1.648 1.00 95.12 285 LYS A C 1
ATOM 2200 O O . LYS A 1 285 ? 2.646 7.536 0.957 1.00 95.12 285 LYS A O 1
ATOM 2205 N N . ARG A 1 286 ? 1.513 6.068 2.231 1.00 96.12 286 ARG A N 1
ATOM 2206 C CA . ARG A 1 286 ? 2.460 4.960 2.093 1.00 96.12 286 ARG A CA 1
ATOM 2207 C C . ARG A 1 286 ? 2.285 4.341 0.702 1.00 96.12 286 ARG A C 1
ATOM 2209 O O . ARG A 1 286 ? 1.170 3.939 0.372 1.00 96.12 286 ARG A O 1
ATOM 2216 N N . PRO A 1 287 ? 3.345 4.237 -0.119 1.00 95.69 287 PRO A N 1
ATOM 2217 C CA . PRO A 1 287 ? 3.251 3.534 -1.389 1.00 95.69 287 PRO A CA 1
ATOM 2218 C C . PRO A 1 287 ? 3.022 2.039 -1.139 1.00 95.69 287 PRO A C 1
ATOM 2220 O O . PRO A 1 287 ? 3.482 1.490 -0.136 1.00 95.69 287 PRO A O 1
ATOM 2223 N N . THR A 1 288 ? 2.351 1.376 -2.078 1.00 95.44 288 THR A N 1
ATOM 2224 C CA . THR A 1 288 ? 2.021 -0.056 -2.015 1.00 95.44 288 THR A CA 1
ATOM 2225 C C . THR A 1 288 ? 2.738 -0.843 -3.121 1.00 95.44 288 THR A C 1
ATOM 2227 O O . THR A 1 288 ? 2.095 -1.386 -4.023 1.00 95.44 288 THR A O 1
ATOM 2230 N N . PRO A 1 289 ? 4.085 -0.867 -3.123 1.00 92.75 289 PRO A N 1
ATOM 2231 C CA . PRO A 1 289 ? 4.856 -1.558 -4.150 1.00 92.75 289 PRO A CA 1
ATOM 2232 C C . PRO A 1 289 ? 4.679 -3.077 -4.053 1.00 92.75 289 PRO A C 1
ATOM 2234 O O . PRO A 1 289 ? 4.426 -3.625 -2.979 1.00 92.75 289 PRO A O 1
ATOM 2237 N N . ASN A 1 290 ? 4.899 -3.781 -5.165 1.00 90.81 290 ASN A N 1
ATOM 2238 C CA . ASN A 1 290 ? 5.157 -5.214 -5.092 1.00 90.81 290 ASN A CA 1
ATOM 2239 C C . ASN A 1 290 ? 6.557 -5.430 -4.502 1.00 90.81 290 ASN A C 1
ATOM 2241 O O . ASN A 1 290 ? 7.549 -5.062 -5.126 1.00 90.81 290 ASN A O 1
ATOM 2245 N N . LEU A 1 291 ? 6.622 -6.028 -3.314 1.00 87.12 291 LEU A N 1
ATOM 2246 C CA . LEU A 1 291 ? 7.870 -6.353 -2.618 1.00 87.12 291 LEU A CA 1
ATOM 2247 C C . LEU A 1 291 ? 8.348 -7.790 -2.906 1.00 87.12 291 LEU A C 1
ATOM 2249 O O . LEU A 1 291 ? 9.336 -8.231 -2.318 1.00 87.12 291 LEU A O 1
ATOM 2253 N N . ASP A 1 292 ? 7.621 -8.515 -3.771 1.00 80.94 292 ASP A N 1
ATOM 2254 C CA . ASP A 1 292 ? 7.795 -9.927 -4.146 1.00 80.94 292 ASP A CA 1
ATOM 2255 C C . ASP A 1 292 ? 8.045 -10.875 -2.961 1.00 80.94 292 ASP A C 1
ATOM 2257 O O . ASP A 1 292 ? 8.718 -11.902 -3.074 1.00 80.94 292 ASP A O 1
ATOM 2261 N N . LYS A 1 293 ? 7.432 -10.557 -1.814 1.00 78.75 293 LYS A N 1
ATOM 2262 C CA . LYS A 1 293 ? 7.529 -11.337 -0.584 1.00 78.75 293 LYS A CA 1
ATOM 2263 C C . LYS A 1 293 ? 6.160 -11.903 -0.217 1.00 78.75 293 LYS A C 1
ATOM 2265 O O . LYS A 1 293 ? 5.206 -11.170 0.037 1.00 78.75 293 LYS A O 1
ATOM 2270 N N . ALA A 1 294 ? 6.060 -13.228 -0.157 1.00 81.19 294 ALA A N 1
ATOM 2271 C CA . ALA A 1 294 ? 4.934 -13.883 0.499 1.00 81.19 294 ALA A CA 1
ATOM 2272 C C . ALA A 1 294 ? 5.119 -13.729 2.017 1.00 81.19 294 ALA A C 1
ATOM 2274 O O . ALA A 1 294 ? 5.967 -14.396 2.604 1.00 81.19 294 ALA A O 1
ATOM 2275 N N . VAL A 1 295 ? 4.389 -12.790 2.626 1.00 82.69 295 VAL A N 1
ATOM 2276 C CA . VAL A 1 295 ? 4.510 -12.481 4.064 1.00 82.69 295 VAL A CA 1
ATOM 2277 C C . VAL A 1 295 ? 3.599 -13.376 4.911 1.00 82.69 295 VAL A C 1
ATOM 2279 O O . VAL A 1 295 ? 3.995 -13.801 5.990 1.00 82.69 295 VAL A O 1
ATOM 2282 N N . TRP A 1 296 ? 2.402 -13.690 4.406 1.00 93.62 296 TRP A N 1
ATOM 2283 C CA . TRP A 1 296 ? 1.336 -14.374 5.144 1.00 93.62 296 TRP A CA 1
ATOM 2284 C C . TRP A 1 296 ? 0.741 -15.515 4.316 1.00 93.62 296 TRP A C 1
ATOM 2286 O O . TRP A 1 296 ? 0.673 -15.426 3.089 1.00 93.62 296 TRP A O 1
ATOM 2296 N N . THR A 1 297 ? 0.309 -16.588 4.978 1.00 93.56 297 THR A N 1
ATOM 2297 C CA . THR A 1 297 ? -0.213 -17.804 4.323 1.00 93.56 297 THR A CA 1
ATOM 2298 C C . THR A 1 297 ? -1.623 -17.638 3.749 1.00 93.56 297 THR A C 1
ATOM 2300 O O . THR A 1 297 ? -2.014 -18.381 2.851 1.00 93.56 297 THR A O 1
ATOM 2303 N N . ASP A 1 298 ? -2.368 -16.647 4.235 1.00 96.50 298 ASP A N 1
ATOM 2304 C CA . ASP A 1 298 ? -3.760 -16.329 3.909 1.00 96.50 298 ASP A CA 1
ATOM 2305 C C . ASP A 1 298 ? -3.913 -15.033 3.086 1.00 96.50 298 ASP A C 1
ATOM 2307 O O . ASP A 1 298 ? -4.998 -14.454 3.023 1.00 96.50 298 ASP A O 1
ATOM 2311 N N . VAL A 1 299 ? -2.829 -14.566 2.451 1.00 95.81 299 VAL A N 1
ATOM 2312 C CA . VAL A 1 299 ? -2.812 -13.364 1.600 1.00 95.81 299 VAL A CA 1
ATOM 2313 C C . VAL A 1 299 ? -2.089 -13.670 0.286 1.00 95.81 299 VAL A C 1
ATOM 2315 O O . VAL A 1 299 ? -0.903 -13.995 0.270 1.00 95.81 299 VAL A O 1
ATOM 2318 N N . THR A 1 300 ? -2.787 -13.543 -0.842 1.00 93.94 300 THR A N 1
ATOM 2319 C CA . THR A 1 300 ? -2.327 -13.991 -2.166 1.00 93.94 300 THR A CA 1
ATOM 2320 C C . THR A 1 300 ? -2.335 -12.863 -3.197 1.00 93.94 300 THR A C 1
ATOM 2322 O O . THR A 1 300 ? -3.066 -11.891 -3.057 1.00 93.94 300 THR A O 1
ATOM 2325 N N . LYS A 1 301 ? -1.613 -13.015 -4.321 1.00 93.06 301 LYS A N 1
ATOM 2326 C CA . LYS A 1 301 ? -1.599 -12.011 -5.412 1.00 93.06 301 LYS A CA 1
ATOM 2327 C C . LYS A 1 301 ? -2.972 -11.739 -6.069 1.00 93.06 301 LYS A C 1
ATOM 2329 O O . LYS A 1 301 ? -3.054 -10.862 -6.922 1.00 93.06 301 LYS A O 1
ATOM 2334 N N . LYS A 1 302 ? -4.021 -12.499 -5.724 1.00 94.25 302 LYS A N 1
ATOM 2335 C CA . LYS A 1 302 ? -5.402 -12.297 -6.201 1.00 94.25 302 LYS A CA 1
ATOM 2336 C C . LYS A 1 302 ? -6.221 -11.374 -5.295 1.00 94.25 302 LYS A C 1
ATOM 2338 O O . LYS A 1 302 ? -7.260 -10.884 -5.726 1.00 94.25 302 LYS A O 1
ATOM 2343 N N . ASP A 1 303 ? -5.781 -11.163 -4.059 1.00 95.62 303 ASP A N 1
ATOM 2344 C CA . ASP A 1 303 ? -6.513 -10.377 -3.076 1.00 95.62 303 ASP A CA 1
ATOM 2345 C C . ASP A 1 303 ? -6.304 -8.879 -3.311 1.00 95.62 303 ASP A C 1
ATOM 2347 O O . ASP A 1 303 ? -5.173 -8.408 -3.450 1.00 95.62 303 ASP A O 1
ATOM 2351 N N . TRP A 1 304 ? -7.393 -8.105 -3.305 1.00 95.44 304 TRP A N 1
ATOM 2352 C CA . TRP A 1 304 ? -7.356 -6.660 -3.573 1.00 95.44 304 TRP A CA 1
ATOM 2353 C C . TRP A 1 304 ? -6.464 -5.882 -2.586 1.00 95.44 304 TRP A C 1
ATOM 2355 O O . TRP A 1 304 ? -5.943 -4.820 -2.920 1.00 95.44 304 TRP A O 1
ATOM 2365 N N . PHE A 1 305 ? -6.257 -6.431 -1.384 1.00 95.56 305 PHE A N 1
ATOM 2366 C CA . PHE A 1 305 ? -5.426 -5.877 -0.314 1.00 95.56 305 PHE A CA 1
ATOM 2367 C C . PHE A 1 305 ? -3.974 -6.394 -0.303 1.00 95.56 305 PHE A C 1
ATOM 2369 O O . PHE A 1 305 ? -3.205 -6.004 0.570 1.00 95.56 305 PHE A O 1
ATOM 2376 N N . TRP A 1 306 ? -3.558 -7.271 -1.224 1.00 95.56 306 TRP A N 1
ATOM 2377 C CA . TRP A 1 306 ? -2.246 -7.942 -1.158 1.00 95.56 306 TRP A CA 1
ATOM 2378 C C . TRP A 1 306 ? -1.045 -6.987 -1.102 1.00 95.56 306 TRP A C 1
ATOM 2380 O O . TRP A 1 306 ? -0.138 -7.168 -0.285 1.00 95.56 306 TRP A O 1
ATOM 2390 N N . LEU A 1 307 ? -1.039 -5.953 -1.948 1.00 96.00 307 LEU A N 1
ATOM 2391 C CA . LEU A 1 307 ? 0.014 -4.931 -1.958 1.00 96.00 307 LEU A CA 1
ATOM 2392 C C . LEU A 1 307 ? -0.032 -4.051 -0.702 1.00 96.00 307 LEU A C 1
ATOM 2394 O O . LEU A 1 307 ? 1.009 -3.685 -0.164 1.00 96.00 307 LEU A O 1
ATOM 2398 N N . ASP A 1 308 ? -1.232 -3.747 -0.212 1.00 97.25 308 ASP A N 1
ATOM 2399 C CA . ASP A 1 308 ? -1.447 -2.963 1.002 1.00 97.25 308 ASP A CA 1
ATOM 2400 C C . ASP A 1 308 ? -0.949 -3.683 2.260 1.00 97.25 308 ASP A C 1
ATOM 2402 O O . ASP A 1 308 ? -0.272 -3.073 3.090 1.00 97.25 308 ASP A O 1
ATOM 2406 N N . VAL A 1 309 ? -1.223 -4.986 2.373 1.00 96.88 309 VAL A N 1
ATOM 2407 C CA . VAL A 1 309 ? -0.754 -5.828 3.480 1.00 96.88 309 VAL A CA 1
ATOM 2408 C C . VAL A 1 309 ? 0.760 -6.036 3.416 1.00 96.88 309 VAL A C 1
ATOM 2410 O O . VAL A 1 309 ? 1.421 -5.852 4.435 1.00 96.88 309 VAL A O 1
ATOM 2413 N N . GLN A 1 310 ? 1.337 -6.338 2.241 1.00 94.62 310 GLN A N 1
ATOM 2414 C CA . GLN A 1 310 ? 2.801 -6.372 2.076 1.00 94.62 310 GLN A CA 1
ATOM 2415 C C . GLN A 1 310 ? 3.433 -5.057 2.536 1.00 94.62 310 GLN A C 1
ATOM 2417 O O . GLN A 1 310 ? 4.340 -5.064 3.364 1.00 94.62 310 GLN A O 1
ATOM 2422 N N . ALA A 1 311 ? 2.929 -3.927 2.033 1.00 95.88 311 ALA A N 1
ATOM 2423 C CA . ALA A 1 311 ? 3.476 -2.625 2.367 1.00 95.88 311 ALA A CA 1
ATOM 2424 C C . ALA A 1 311 ? 3.395 -2.350 3.871 1.00 95.88 311 ALA A C 1
ATOM 2426 O O . ALA A 1 311 ? 4.357 -1.840 4.430 1.00 95.88 311 ALA A O 1
ATOM 2427 N N . ALA A 1 312 ? 2.290 -2.679 4.538 1.00 96.69 312 ALA A N 1
ATOM 2428 C CA . ALA A 1 312 ? 2.108 -2.430 5.967 1.00 96.69 312 ALA A CA 1
ATOM 2429 C C . ALA A 1 312 ? 2.967 -3.335 6.875 1.00 96.69 312 ALA A C 1
ATOM 2431 O O . ALA A 1 312 ? 3.436 -2.889 7.931 1.00 96.69 312 ALA A O 1
ATOM 2432 N N . SER A 1 313 ? 3.172 -4.590 6.463 1.00 95.38 313 SER A N 1
ATOM 2433 C CA . SER A 1 313 ? 3.890 -5.612 7.234 1.00 95.38 313 SER A CA 1
ATOM 2434 C C . SER A 1 313 ? 5.398 -5.663 7.000 1.00 95.38 313 SER A C 1
ATOM 2436 O O . SER A 1 313 ? 6.107 -6.245 7.819 1.00 95.38 313 SER A O 1
ATOM 2438 N N . GLU A 1 314 ? 5.907 -5.027 5.946 1.00 94.75 314 GLU A N 1
ATOM 2439 C CA . GLU A 1 314 ? 7.334 -5.008 5.619 1.00 94.75 314 GLU A CA 1
ATOM 2440 C C . GLU A 1 314 ? 7.976 -3.631 5.801 1.00 94.75 314 GLU A C 1
ATOM 2442 O O . GLU A 1 314 ? 7.361 -2.583 5.580 1.00 94.75 314 GLU A O 1
ATOM 2447 N N . SER A 1 315 ? 9.248 -3.646 6.198 1.00 94.75 315 SER A N 1
ATOM 2448 C CA . SER A 1 315 ? 10.112 -2.473 6.130 1.00 94.75 315 SER A CA 1
ATOM 2449 C C . SER A 1 315 ? 10.723 -2.401 4.732 1.00 94.75 315 SER A C 1
ATOM 2451 O O . SER A 1 315 ? 11.307 -3.374 4.258 1.00 94.75 315 SER A O 1
ATOM 2453 N N . PHE A 1 316 ? 10.633 -1.253 4.065 1.00 94.50 316 PHE A N 1
ATOM 2454 C CA . PHE A 1 316 ? 11.242 -1.066 2.745 1.00 94.50 316 PHE A CA 1
ATOM 2455 C C . PHE A 1 316 ? 11.741 0.364 2.531 1.00 94.50 316 PHE A C 1
ATOM 2457 O O . PHE A 1 316 ? 11.250 1.314 3.142 1.00 94.50 316 PHE A O 1
ATOM 2464 N N . SER A 1 317 ? 12.702 0.531 1.627 1.00 93.88 317 SER A N 1
ATOM 2465 C CA . SER A 1 317 ? 13.045 1.830 1.042 1.00 93.88 317 SER A CA 1
ATOM 2466 C C . SER A 1 317 ? 12.408 1.932 -0.340 1.00 93.88 317 SER A C 1
ATOM 2468 O O . SER A 1 317 ? 12.451 0.967 -1.099 1.00 93.88 317 SER A O 1
ATOM 2470 N N . ASN A 1 318 ? 11.828 3.083 -0.680 1.00 94.12 318 ASN A N 1
ATOM 2471 C CA . ASN A 1 318 ? 11.250 3.351 -1.996 1.00 94.12 318 ASN A CA 1
ATOM 2472 C C . ASN A 1 318 ? 11.896 4.593 -2.614 1.00 94.12 318 ASN A C 1
ATOM 2474 O O . ASN A 1 318 ? 11.810 5.683 -2.047 1.00 94.12 318 ASN A O 1
ATOM 2478 N N . SER A 1 319 ? 12.527 4.408 -3.770 1.00 90.44 319 SER A N 1
ATOM 2479 C CA . SER A 1 319 ? 13.140 5.464 -4.574 1.00 90.44 319 SER A CA 1
ATOM 2480 C C . SER A 1 319 ? 12.154 5.944 -5.630 1.00 90.44 319 SER A C 1
ATOM 2482 O O . SER A 1 319 ? 11.608 5.120 -6.365 1.00 90.44 319 SER A O 1
ATOM 2484 N N . ARG A 1 320 ? 11.932 7.256 -5.726 1.00 91.25 320 ARG A N 1
ATOM 2485 C CA . ARG A 1 320 ? 11.116 7.877 -6.782 1.00 91.25 320 ARG A CA 1
ATOM 2486 C C . ARG A 1 320 ? 12.016 8.501 -7.838 1.00 91.25 320 ARG A C 1
ATOM 2488 O O . ARG A 1 320 ? 13.056 9.056 -7.494 1.00 91.25 320 ARG A O 1
ATOM 2495 N N . TYR A 1 321 ? 11.613 8.437 -9.100 1.00 87.62 321 TYR A N 1
ATOM 2496 C CA . TYR A 1 321 ? 12.399 8.922 -10.235 1.00 87.62 321 TYR A CA 1
ATOM 2497 C C . TYR A 1 321 ? 11.685 10.061 -10.972 1.00 87.62 321 TYR A C 1
ATOM 2499 O O . TYR A 1 321 ? 10.465 10.197 -10.885 1.00 87.62 321 TYR A O 1
ATOM 2507 N N . GLU A 1 322 ? 12.444 10.881 -11.704 1.00 87.19 322 GLU A N 1
ATOM 2508 C CA . GLU A 1 322 ? 11.908 12.038 -12.448 1.00 87.19 322 GLU A CA 1
ATOM 2509 C C . GLU A 1 322 ? 10.867 11.673 -13.519 1.00 87.19 322 GLU A C 1
ATOM 2511 O O . GLU A 1 322 ? 10.003 12.486 -13.836 1.00 87.19 322 GLU A O 1
ATOM 2516 N N . ASP A 1 323 ? 10.891 10.438 -14.028 1.00 80.88 323 ASP A N 1
ATOM 2517 C CA . ASP A 1 323 ? 9.901 9.917 -14.979 1.00 80.88 323 ASP A CA 1
ATOM 2518 C C . ASP A 1 323 ? 8.563 9.507 -14.324 1.00 80.88 323 ASP A C 1
ATOM 2520 O O . ASP A 1 323 ? 7.697 8.919 -14.971 1.00 80.88 323 ASP A O 1
ATOM 2524 N N . GLY A 1 324 ? 8.398 9.773 -13.024 1.00 84.44 324 GLY A N 1
ATOM 2525 C CA . GLY A 1 324 ? 7.218 9.418 -12.235 1.00 84.44 324 GLY A CA 1
ATOM 2526 C C . GLY A 1 324 ? 7.179 7.960 -11.769 1.00 84.44 324 GLY A C 1
ATOM 2527 O O . GLY A 1 324 ? 6.292 7.595 -10.995 1.00 84.44 324 GLY A O 1
ATOM 2528 N N . SER A 1 325 ? 8.131 7.118 -12.186 1.00 83.50 325 SER A N 1
ATOM 2529 C CA . SER A 1 325 ? 8.226 5.741 -11.698 1.00 83.50 325 SER A CA 1
ATOM 2530 C C . SER A 1 325 ? 8.833 5.670 -10.291 1.00 83.50 325 SER A C 1
ATOM 2532 O O . SER A 1 325 ? 9.418 6.624 -9.773 1.00 83.50 325 SER A O 1
ATOM 2534 N N . SER A 1 326 ? 8.710 4.507 -9.649 1.00 88.25 326 SER A N 1
ATOM 2535 C CA . SER A 1 326 ? 9.406 4.217 -8.394 1.00 88.25 326 SER A CA 1
ATOM 2536 C C . SER A 1 326 ? 9.883 2.769 -8.331 1.00 88.25 326 SER A C 1
ATOM 2538 O O . SER A 1 326 ? 9.427 1.919 -9.098 1.00 88.25 326 SER A O 1
ATOM 2540 N N . SER A 1 327 ? 10.839 2.506 -7.444 1.00 86.50 327 SER A N 1
ATOM 2541 C CA . SER A 1 327 ? 11.369 1.174 -7.156 1.00 86.50 327 SER A CA 1
ATOM 2542 C C . SER A 1 327 ? 11.496 0.995 -5.650 1.00 86.50 327 SER A C 1
ATOM 2544 O O . SER A 1 327 ? 12.045 1.867 -4.971 1.00 86.50 327 SER A O 1
ATOM 2546 N N . ALA A 1 328 ? 11.012 -0.134 -5.135 1.00 90.12 328 ALA A N 1
ATOM 2547 C CA . ALA A 1 328 ? 11.048 -0.455 -3.716 1.00 90.12 328 ALA A CA 1
ATOM 2548 C C . ALA A 1 328 ? 11.916 -1.683 -3.438 1.00 90.12 328 ALA A C 1
ATOM 2550 O O . ALA A 1 328 ? 11.926 -2.644 -4.204 1.00 90.12 328 ALA A O 1
ATOM 2551 N N . VAL A 1 329 ? 12.629 -1.650 -2.315 1.00 87.62 329 VAL A N 1
ATOM 2552 C CA . VAL A 1 329 ? 13.515 -2.724 -1.864 1.00 87.62 329 VAL A CA 1
ATOM 2553 C C . VAL A 1 329 ? 13.268 -2.972 -0.380 1.00 87.62 329 VAL A C 1
ATOM 2555 O O . VAL A 1 329 ? 13.334 -2.037 0.420 1.00 87.62 329 VAL A O 1
ATOM 2558 N N . ASN A 1 330 ? 12.998 -4.228 -0.014 1.00 87.12 330 ASN A N 1
ATOM 2559 C CA . ASN A 1 330 ? 12.874 -4.647 1.385 1.00 87.12 330 ASN A CA 1
ATOM 2560 C C . ASN A 1 330 ? 14.163 -4.343 2.160 1.00 87.12 330 ASN A C 1
ATOM 2562 O O . ASN A 1 330 ? 15.268 -4.539 1.647 1.00 87.12 330 ASN A O 1
ATOM 2566 N N . ILE A 1 331 ? 14.016 -3.911 3.408 1.00 86.50 331 ILE A N 1
ATOM 2567 C CA . ILE A 1 331 ? 15.118 -3.685 4.348 1.00 86.50 331 ILE A CA 1
ATOM 2568 C C . ILE A 1 331 ? 14.852 -4.456 5.656 1.00 86.50 331 ILE A C 1
ATOM 2570 O O . ILE A 1 331 ? 13.696 -4.798 5.913 1.00 86.50 331 ILE A O 1
ATOM 2574 N N . PRO A 1 332 ? 15.891 -4.745 6.464 1.00 77.25 332 PRO A N 1
ATOM 2575 C CA . PRO A 1 332 ? 15.736 -5.398 7.769 1.00 77.25 332 PRO A CA 1
ATOM 2576 C C . PRO A 1 332 ? 14.815 -4.651 8.754 1.00 77.25 332 PRO A C 1
ATOM 2578 O O . PRO A 1 332 ? 14.771 -3.398 8.705 1.00 77.25 332 PRO A O 1
#

Foldseek 3Di:
DDKDKDWDPDPVVQVVVQVCQQPPPQQCLLAPVHGKGFDDTKIWIDGPDAPDKDKDWAFCPPPDADPDPVSNVVQLQQKWKWKQFPVRDIDTGSADFDADPVRHGTTGIDIDRGGIMIIIMGRNFDFPDKDWAAAQDDDDPVQANQQQDFDFQLRLLSSCCRLVVFDQDQPPDQQAPPADPPHPSRSSLSRCVVLVLADCDPVRHRRRGHGDWLLSLLSSLCSVVVFDQDDQPPFFPPLVPPPSGSSRVRCVVVVLDDDDPVRHNRGRDGDGNLRSLSSSCSSVVQDQDCQVDPRGPPADPVDPSNSSCCSNRFIWMKTAGPSRDIDIYTDD

Secondary structure (DSSP, 8-state):
---EEEE--SHHHHHHHHHHHHT-HHHHHHHTTSEEEE-S--EEEE---SS--EEEEEE-TTS---SSHHHHHHHHHHEEEEEEETTS-EEEE--EEEE-TTS-EEEEEEEE-S-EEEEEEEEEPPEEEEEEE-------TTS---TTSBPBHHHHHHHHHHHTT-----TTPPPPTT--TT-TTHHHHHHHHHTTSS---TTS---TTSBPBHHHHHHHHHHHTTPPP---TT--TT-TT-TTHHHHHHHHHTTS----TTS---TTSBPBHHHHHHHHHHHTT-----------TT--TTSTTHHHHHHHHS-EEEEEETTS-EEEEE--

Sequence (332 aa):
MFVRFVPIRTDAEKQIVEKRVLTAQIVTQAAGSGKAALLGLPMTIETNLKNQETRLNFSLKGIKIPSDPKKRNEFLSSLGIYIEHSDGEKELLKGVIKYDAKGNPVGIEIVITKFSTFSMIEVQKTTIDTLTYKKWIDGYPDGTFKPNQPITRSEAASIFVKAIALPKQLNGLQKFNDVSDNHWAADAIHQVQGAGLLSGYPDGSFKPDTPITRAELAAIIVRISKLNVVDTVQGFTDTQGHWAAGYIQAAKVAGLMSGYEDGSFRPDQQLTRAEAVKAINTLLKRPTPNLDKAVWTDVTKKDWFWLDVQAASESFSNSRYEDGSSSAVNIP

Radius of gyration: 26.99 Å; chains: 1; bounding box: 61×43×77 Å

pLDDT: mean 90.35, std 7.83, range [59.06, 98.44]